Protein AF-A0A6P8DV04-F1 (afdb_monomer_lite)

Secondary structure (DSSP, 8-state):
-THHHHTTHHHHHHGGG-SPPPSSS---HHHHHHHHHHHHHHHHHHHHHHHHHHHHHHHHHHHHHHHHHHHHHHHHHHHHHHHHHHHHHHHHHHHHHHHHHHHHHHHHHHHHHHHHHHHHHHHHHHHHHHHHHHHHHHHHHHHHHHHHHHHHHHHHHHHHHHHHHHHHHHHHHHHHT--------HHHHHHHHHHHHHHHHHHHHHHHHHHHHHHHHHHHHHHHHHHHHHHHTS-HHHHSS-HHHHHHHHHHHHHTT--

Radius of gyration: 69.85 Å; chains: 1; bounding box: 140×46×190 Å

Sequence (259 aa):
MFAKIICRLPLLLQWHHLLPPSPNGSFNPQQRNCRSKMEEYLQYMKTLRCQMNDVEDHAAKISFEEQMLITGIQALEDDLSSVKLEMQKLSDGSEHIAKAKGQTCFQLLEVQRKVSALESDSCMLIQSLELMQQERAGLSAKLLEQSAFYTKVAEELNAKFQDQLEHFHSHRCTIGQRKHSMGQGNEKVKRHKLNLRTAITRFNEIRGLNAQIVAENAEMKEYIMQMKCRASDFKQELREMDIETLEKGPATISSDKVG

Foldseek 3Di:
DVVVVVVCVVVVVVVVVPDDDDPDPDDDPVNVVVVVVVVVVVVVVVVVVVVVVVVVVVVVVVVVVVVVVVVVVVVVVVVVVVVVVVVVVVVVVVVVVVVVVVVVVVVVVVVVVVVVVVVVVVVVVVVVVVVVVVVVVVVVVVVVVVVVVVVVVVVVVVVVVVVVVVVVVVVVVVVVPDPDDDDDPDVVVVVVVVVVVVVVVVVVVVVVVVVVVVVVVVVVVVVVVVVVVVLVVDDPVVNPDDPVNVVVVVVVVVVVPPD

pLDDT: mean 83.28, std 19.58, range [35.25, 98.69]

Structure (mmCIF, N/CA/C/O backbone):
data_AF-A0A6P8DV04-F1
#
_entry.id   AF-A0A6P8DV04-F1
#
loop_
_atom_site.group_PDB
_atom_site.id
_atom_site.type_symbol
_atom_site.label_atom_id
_atom_site.label_alt_id
_atom_site.label_comp_id
_atom_site.label_asym_id
_atom_site.label_entity_id
_atom_site.label_seq_id
_atom_site.pdbx_PDB_ins_code
_atom_site.Cartn_x
_atom_site.Cartn_y
_atom_site.Cartn_z
_atom_site.occupancy
_atom_site.B_iso_or_equiv
_atom_site.auth_seq_id
_atom_site.auth_comp_id
_atom_site.auth_asym_id
_atom_site.auth_atom_id
_atom_site.pdbx_PDB_model_num
ATOM 1 N N . MET A 1 1 ? 39.936 5.359 -69.115 1.00 43.03 1 MET A N 1
ATOM 2 C CA . MET A 1 1 ? 40.518 5.709 -70.438 1.00 43.03 1 MET A CA 1
ATOM 3 C C . MET A 1 1 ? 42.011 5.383 -70.567 1.00 43.03 1 MET A C 1
ATOM 5 O O . MET A 1 1 ? 42.420 5.049 -71.670 1.00 43.03 1 MET A O 1
ATOM 9 N N . PHE A 1 2 ? 42.810 5.390 -69.491 1.00 36.75 2 PHE A N 1
ATOM 10 C CA . PHE A 1 2 ? 44.260 5.116 -69.548 1.00 36.75 2 PHE A CA 1
ATOM 11 C C . PHE A 1 2 ? 44.651 3.657 -69.877 1.00 36.75 2 PHE A C 1
ATOM 13 O O . PHE A 1 2 ? 45.641 3.436 -70.572 1.00 36.75 2 PHE A O 1
ATOM 20 N N . ALA A 1 3 ? 43.828 2.663 -69.517 1.00 42.00 3 ALA A N 1
ATOM 21 C CA . ALA A 1 3 ? 44.106 1.246 -69.799 1.00 42.00 3 ALA A CA 1
ATOM 22 C C . ALA A 1 3 ? 44.192 0.896 -71.305 1.00 42.00 3 ALA A C 1
ATOM 24 O O . ALA A 1 3 ? 44.929 -0.005 -71.696 1.00 42.00 3 ALA A O 1
ATOM 25 N N . LYS A 1 4 ? 43.500 1.636 -72.187 1.00 43.97 4 LYS A N 1
ATOM 26 C CA . LYS A 1 4 ? 43.521 1.372 -73.643 1.00 43.97 4 LYS A CA 1
ATOM 27 C C . LYS A 1 4 ? 44.809 1.833 -74.338 1.00 43.97 4 LYS A C 1
ATOM 29 O O . LYS A 1 4 ? 45.098 1.356 -75.434 1.00 43.97 4 LYS A O 1
ATOM 34 N N . ILE A 1 5 ? 45.577 2.737 -73.726 1.00 51.62 5 ILE A N 1
ATOM 35 C CA . ILE A 1 5 ? 46.824 3.266 -74.302 1.00 51.62 5 ILE A CA 1
ATOM 36 C C . ILE A 1 5 ? 48.007 2.338 -73.973 1.00 51.62 5 ILE A C 1
ATOM 38 O 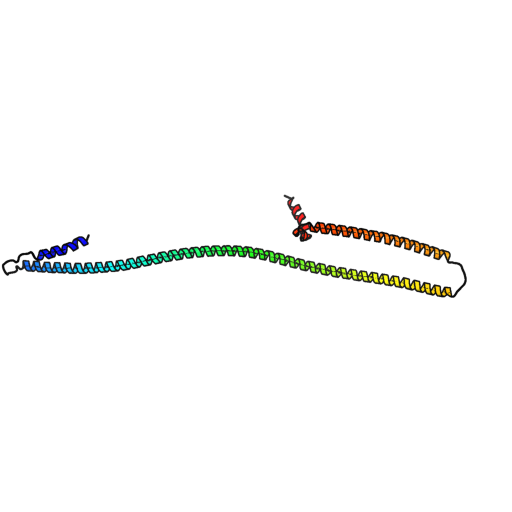O . ILE A 1 5 ? 48.865 2.110 -74.824 1.00 51.62 5 ILE A O 1
ATOM 42 N N . ILE A 1 6 ? 48.007 1.709 -72.792 1.00 53.03 6 ILE A N 1
ATOM 43 C CA . ILE A 1 6 ? 49.095 0.828 -72.332 1.00 53.03 6 ILE A CA 1
ATOM 44 C C . ILE A 1 6 ? 49.143 -0.494 -73.122 1.00 53.03 6 ILE A C 1
ATOM 46 O O . ILE A 1 6 ? 50.229 -0.954 -73.476 1.00 53.03 6 ILE A O 1
ATOM 50 N N . CYS A 1 7 ? 47.997 -1.057 -73.526 1.00 49.41 7 CYS A N 1
ATOM 51 C CA . CYS A 1 7 ? 47.955 -2.286 -74.334 1.00 49.41 7 CYS A CA 1
ATOM 52 C C . CYS A 1 7 ? 48.537 -2.144 -75.758 1.00 49.41 7 CYS A C 1
ATOM 54 O O . CYS A 1 7 ? 48.731 -3.154 -76.430 1.00 49.41 7 CYS A O 1
ATOM 56 N N . ARG A 1 8 ? 48.826 -0.925 -76.245 1.00 45.78 8 ARG A N 1
ATOM 57 C CA . ARG A 1 8 ? 49.391 -0.697 -77.592 1.00 45.78 8 ARG A CA 1
ATOM 58 C C . ARG A 1 8 ? 50.912 -0.510 -77.623 1.00 45.78 8 ARG A C 1
ATOM 60 O O . ARG A 1 8 ? 51.486 -0.511 -78.708 1.00 45.78 8 ARG A O 1
ATOM 67 N N . LEU A 1 9 ? 51.589 -0.405 -76.476 1.00 51.31 9 LEU A N 1
ATOM 68 C CA . LEU A 1 9 ? 53.054 -0.273 -76.432 1.00 51.31 9 LEU A CA 1
ATOM 69 C C . LEU A 1 9 ? 53.843 -1.505 -76.938 1.00 51.31 9 LEU A C 1
ATOM 71 O O . LEU A 1 9 ? 54.880 -1.296 -77.569 1.00 51.31 9 LEU A O 1
ATOM 75 N N . PRO A 1 10 ? 53.401 -2.767 -76.737 1.00 53.31 10 PRO A N 1
ATOM 76 C CA . PRO A 1 10 ? 54.116 -3.935 -77.269 1.00 53.31 10 PRO A CA 1
ATOM 77 C C . PRO A 1 10 ? 54.178 -3.948 -78.802 1.00 53.31 10 PRO A C 1
ATOM 79 O O . PRO A 1 10 ? 55.174 -4.376 -79.379 1.00 53.31 10 PRO A O 1
ATOM 82 N N . LEU A 1 11 ? 53.151 -3.401 -79.462 1.00 52.00 11 LEU A N 1
ATOM 83 C CA . LEU A 1 11 ? 53.098 -3.287 -80.920 1.00 52.00 11 LEU A CA 1
ATOM 84 C C . LEU A 1 11 ? 54.139 -2.295 -81.459 1.00 52.00 11 LEU A C 1
ATOM 86 O O . LEU A 1 11 ? 54.672 -2.517 -82.538 1.00 52.00 11 LEU A O 1
ATOM 90 N N . LEU A 1 12 ? 54.494 -1.247 -80.709 1.00 52.28 12 LEU A N 1
ATOM 91 C CA . LEU A 1 12 ? 55.515 -0.275 -81.127 1.00 52.28 12 LEU A CA 1
ATOM 92 C C . LEU A 1 12 ? 56.952 -0.800 -80.963 1.00 52.28 12 LEU A C 1
ATOM 94 O O . LEU A 1 12 ? 57.821 -0.439 -81.753 1.00 52.28 12 LEU A O 1
ATOM 98 N N . LEU A 1 13 ? 57.209 -1.694 -80.001 1.00 51.94 13 LEU A N 1
ATOM 99 C CA . LEU A 1 13 ? 58.513 -2.362 -79.860 1.00 51.94 13 LEU A CA 1
ATOM 100 C C . LEU A 1 13 ? 58.786 -3.374 -80.986 1.00 51.94 13 LEU A C 1
ATOM 102 O O . LEU A 1 13 ? 59.937 -3.560 -81.373 1.00 51.94 13 LEU A O 1
ATOM 106 N N . GLN A 1 14 ? 57.743 -3.973 -81.565 1.00 49.31 14 GLN A N 1
ATOM 107 C CA . GLN A 1 14 ? 57.876 -4.914 -82.683 1.00 49.31 14 GLN A CA 1
ATOM 108 C C . GLN A 1 14 ? 58.264 -4.224 -84.007 1.00 49.31 14 GLN A C 1
ATOM 110 O O . GLN A 1 14 ? 58.917 -4.831 -84.854 1.00 49.31 14 GLN A O 1
ATOM 115 N N . TRP A 1 15 ? 57.956 -2.930 -84.159 1.00 48.41 15 TRP A N 1
ATOM 116 C CA . TRP A 1 15 ? 58.343 -2.125 -85.327 1.00 48.41 15 TRP A CA 1
ATOM 117 C C . TRP A 1 15 ? 59.845 -1.805 -85.398 1.00 48.41 15 TRP A C 1
ATOM 119 O O . TRP A 1 15 ? 60.356 -1.491 -86.471 1.00 48.41 15 TRP A O 1
ATOM 129 N N . HIS A 1 16 ? 60.583 -1.925 -84.290 1.00 49.09 16 HIS A N 1
ATOM 130 C CA . HIS A 1 16 ? 62.011 -1.596 -84.252 1.00 49.09 16 HIS A CA 1
ATOM 131 C C . HIS A 1 16 ? 62.912 -2.680 -84.883 1.00 49.09 16 HIS A C 1
ATOM 133 O O . HIS A 1 16 ? 64.079 -2.418 -85.172 1.00 49.09 16 HIS A O 1
ATOM 139 N N . HIS A 1 17 ? 62.375 -3.880 -85.137 1.00 49.94 17 HIS A N 1
ATOM 140 C CA . HIS A 1 17 ? 63.090 -4.985 -85.791 1.00 49.94 17 HIS A CA 1
ATOM 141 C C . HIS A 1 17 ? 62.952 -5.011 -87.325 1.00 49.94 17 HIS A C 1
ATOM 143 O O . HIS A 1 17 ? 63.516 -5.897 -87.962 1.00 49.94 17 HIS A O 1
ATOM 149 N N . LEU A 1 18 ? 62.242 -4.048 -87.928 1.00 43.16 18 LEU A N 1
ATOM 150 C CA . LEU A 1 18 ? 61.944 -4.027 -89.369 1.00 43.16 18 LEU A CA 1
ATOM 151 C C . LEU A 1 18 ? 62.588 -2.867 -90.152 1.00 43.16 18 LEU A C 1
ATOM 153 O O . LEU A 1 18 ? 62.271 -2.692 -91.327 1.00 43.16 18 LEU A O 1
ATOM 157 N N . LEU A 1 19 ? 63.513 -2.092 -89.568 1.00 48.31 19 LEU A N 1
ATOM 158 C CA . LEU A 1 19 ? 64.329 -1.168 -90.370 1.00 48.31 19 LEU A CA 1
ATOM 159 C C . LEU A 1 19 ? 65.521 -1.911 -91.008 1.00 48.31 19 LEU A C 1
ATOM 161 O O . LEU A 1 19 ? 66.307 -2.518 -90.276 1.00 48.31 19 LEU A O 1
ATOM 165 N N . PRO A 1 20 ? 65.701 -1.855 -92.342 1.00 42.38 20 PRO A N 1
ATOM 166 C CA . PRO A 1 20 ? 66.798 -2.544 -93.017 1.00 42.38 20 PRO A CA 1
ATOM 167 C C . PRO A 1 20 ? 68.157 -1.905 -92.671 1.00 42.38 20 PRO A C 1
ATOM 169 O O . PRO A 1 20 ? 68.244 -0.677 -92.554 1.00 42.38 20 PRO A O 1
ATOM 172 N N . PRO A 1 21 ? 69.242 -2.692 -92.532 1.00 48.03 21 PRO A N 1
ATOM 173 C CA . PRO A 1 21 ? 70.575 -2.138 -92.343 1.00 48.03 21 PRO A CA 1
ATOM 174 C C . PRO A 1 21 ? 71.063 -1.493 -93.648 1.00 48.03 21 PRO A C 1
ATOM 176 O O . PRO A 1 21 ? 70.943 -2.067 -94.729 1.00 48.03 21 PRO A O 1
ATOM 179 N N . SER A 1 22 ? 71.618 -0.284 -93.546 1.00 45.97 22 SER A N 1
ATOM 180 C CA . SER A 1 22 ? 72.237 0.414 -94.680 1.00 45.97 22 SER A CA 1
ATOM 181 C C . SER A 1 22 ? 73.572 -0.256 -95.067 1.00 45.97 22 SER A C 1
ATOM 183 O O . SER A 1 22 ? 74.324 -0.610 -94.156 1.00 45.97 22 SER A O 1
ATOM 185 N N . PRO A 1 23 ? 73.926 -0.411 -96.363 1.00 50.66 23 PRO A N 1
ATOM 186 C CA . PRO A 1 23 ? 75.042 -1.272 -96.779 1.00 50.66 23 PRO A CA 1
ATOM 187 C C . PRO A 1 23 ? 76.456 -0.690 -96.629 1.00 50.66 23 PRO A C 1
ATOM 189 O O . PRO A 1 23 ? 77.406 -1.371 -96.993 1.00 50.66 23 PRO A O 1
ATOM 192 N N . ASN A 1 24 ? 76.647 0.529 -96.108 1.00 43.41 24 ASN A N 1
ATOM 193 C CA . ASN A 1 24 ? 77.978 1.144 -96.010 1.00 43.41 24 ASN A CA 1
ATOM 194 C C . ASN A 1 24 ? 78.292 1.594 -94.576 1.00 43.41 24 ASN A C 1
ATOM 196 O O . ASN A 1 24 ? 77.595 2.426 -93.996 1.00 43.41 24 ASN A O 1
ATOM 200 N N . GLY A 1 25 ? 79.362 1.028 -94.012 1.00 53.81 25 GLY A N 1
ATOM 201 C CA . GLY A 1 25 ? 79.805 1.143 -92.618 1.00 53.81 25 GLY A CA 1
ATOM 202 C C . GLY A 1 25 ? 80.346 2.507 -92.171 1.00 53.81 25 GLY A C 1
ATOM 203 O O . GLY A 1 25 ? 81.374 2.562 -91.504 1.00 53.81 25 GLY A O 1
ATOM 204 N N . SER A 1 26 ? 79.645 3.606 -92.455 1.00 48.19 26 SER A N 1
ATOM 205 C CA . SER A 1 26 ? 79.835 4.875 -91.745 1.00 48.19 26 SER A CA 1
ATOM 206 C C . SER A 1 26 ? 78.489 5.367 -91.218 1.00 48.19 26 SER A C 1
ATOM 208 O O . SER A 1 26 ? 77.670 5.906 -91.962 1.00 48.19 26 SER A O 1
ATOM 210 N N . PHE A 1 27 ? 78.242 5.168 -89.921 1.00 50.56 27 PHE A N 1
ATOM 211 C CA . PHE A 1 27 ? 77.080 5.747 -89.246 1.00 50.56 27 PHE A CA 1
ATOM 212 C C . PHE A 1 27 ? 77.135 7.273 -89.375 1.00 50.56 27 PHE A C 1
ATOM 214 O O . PHE A 1 27 ? 77.998 7.920 -88.780 1.00 50.56 27 PHE A O 1
ATOM 221 N N . ASN A 1 28 ? 76.201 7.835 -90.141 1.00 54.81 28 ASN A N 1
ATOM 222 C CA . ASN A 1 28 ? 76.002 9.273 -90.259 1.00 54.81 28 ASN A CA 1
ATOM 223 C C . ASN A 1 28 ? 75.745 9.857 -88.843 1.00 54.81 28 ASN A C 1
ATOM 225 O O . ASN A 1 28 ? 74.913 9.296 -88.117 1.00 54.81 28 ASN A O 1
ATOM 229 N N . PRO A 1 29 ? 76.424 10.941 -88.410 1.00 60.69 29 PRO A N 1
ATOM 230 C CA . PRO A 1 29 ? 76.237 11.570 -87.093 1.00 60.69 29 PRO A CA 1
ATOM 231 C C . PRO A 1 29 ? 74.769 11.810 -86.707 1.00 60.69 29 PRO A C 1
ATOM 233 O O . PRO A 1 29 ? 74.397 11.695 -85.538 1.00 60.69 29 PRO A O 1
ATOM 236 N N . GLN A 1 30 ? 73.911 12.057 -87.698 1.00 58.72 30 GLN A N 1
ATOM 237 C CA . GLN A 1 30 ? 72.471 12.235 -87.516 1.00 58.72 30 GLN A CA 1
ATOM 238 C C . GLN A 1 30 ? 71.755 10.956 -87.049 1.00 58.72 30 GLN A C 1
ATOM 240 O O . GLN A 1 30 ? 70.893 11.022 -86.177 1.00 58.72 30 GLN A O 1
ATOM 245 N N . GLN A 1 31 ? 72.149 9.777 -87.545 1.00 61.50 31 GLN A N 1
ATOM 246 C CA . GLN A 1 31 ? 71.553 8.495 -87.144 1.00 61.50 31 GLN A CA 1
ATOM 247 C C 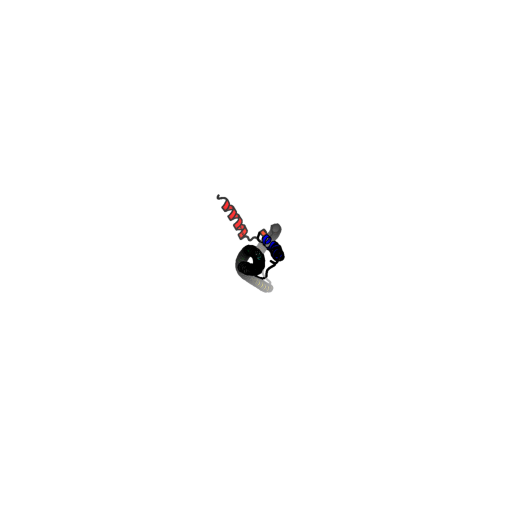. GLN A 1 31 ? 71.948 8.079 -85.720 1.00 61.50 31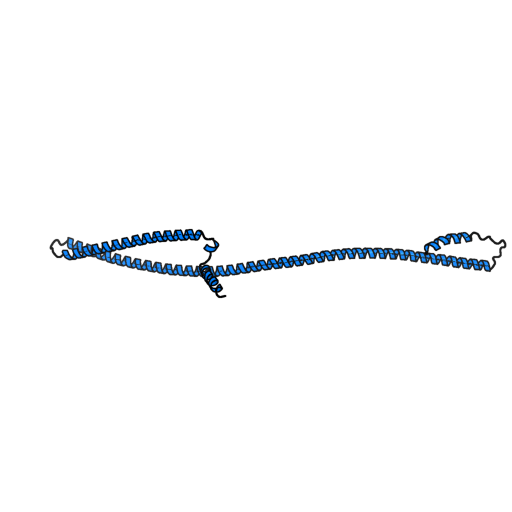 GLN A C 1
ATOM 249 O O . GLN A 1 31 ? 71.115 7.543 -84.991 1.00 61.50 31 GLN A O 1
ATOM 254 N N . ARG A 1 32 ? 73.187 8.359 -85.284 1.00 66.75 32 ARG A N 1
ATOM 255 C CA . ARG A 1 32 ? 73.599 8.127 -83.883 1.00 66.75 32 ARG A CA 1
ATOM 256 C C . ARG A 1 32 ? 72.842 9.034 -82.911 1.00 66.75 32 ARG A C 1
ATOM 258 O O . ARG A 1 32 ? 72.414 8.568 -81.861 1.00 66.75 32 ARG A O 1
ATOM 265 N N . ASN A 1 33 ? 72.627 10.295 -83.286 1.00 74.19 33 ASN A N 1
ATOM 266 C CA . ASN A 1 33 ? 71.857 11.255 -82.493 1.00 74.19 33 ASN A CA 1
ATOM 267 C C . ASN A 1 33 ? 70.383 10.821 -82.349 1.00 74.19 33 ASN A C 1
ATOM 269 O O . ASN A 1 33 ? 69.854 10.791 -81.240 1.00 74.19 33 ASN A O 1
ATOM 273 N N . CYS A 1 34 ? 69.743 10.385 -83.440 1.00 75.44 34 CYS A N 1
ATOM 274 C CA . CYS A 1 34 ? 68.381 9.840 -83.396 1.00 75.44 34 CYS A CA 1
ATOM 275 C C . CYS A 1 34 ? 68.266 8.594 -82.505 1.00 75.44 34 CYS A C 1
ATOM 277 O O . CYS A 1 34 ? 67.296 8.470 -81.760 1.00 75.44 34 CYS A O 1
ATOM 279 N N . ARG A 1 35 ? 69.258 7.695 -82.539 1.00 77.56 35 ARG A N 1
ATOM 280 C CA . ARG A 1 35 ? 69.288 6.503 -81.680 1.00 77.56 35 ARG A CA 1
ATOM 281 C C . ARG A 1 35 ? 69.444 6.853 -80.194 1.00 77.56 35 ARG A C 1
ATOM 283 O O . ARG A 1 35 ? 68.691 6.326 -79.387 1.00 77.56 35 ARG A O 1
ATOM 290 N N . SER A 1 36 ? 70.344 7.779 -79.850 1.00 83.88 36 SER A N 1
ATOM 291 C CA . SER A 1 36 ? 70.532 8.258 -78.467 1.00 83.88 36 SER A CA 1
ATOM 292 C C . SER A 1 36 ? 69.255 8.888 -77.903 1.00 83.88 36 SER A C 1
ATOM 294 O O . SER A 1 36 ? 68.810 8.532 -76.817 1.00 83.88 36 SER A O 1
ATOM 296 N N . LYS A 1 37 ? 68.599 9.760 -78.680 1.00 85.06 37 LYS A N 1
ATOM 297 C CA . LYS A 1 37 ? 67.317 10.377 -78.295 1.00 85.06 37 LYS A CA 1
ATOM 298 C C . LYS A 1 37 ? 66.202 9.349 -78.098 1.00 85.06 37 LYS A C 1
ATOM 300 O O . LYS A 1 37 ? 65.359 9.513 -77.220 1.00 85.06 37 LYS A O 1
ATOM 305 N N . MET A 1 38 ? 66.191 8.290 -78.907 1.00 89.81 38 MET A N 1
ATOM 306 C CA . MET A 1 38 ? 65.233 7.193 -78.766 1.00 89.81 38 MET A CA 1
ATOM 307 C C . MET A 1 38 ? 65.500 6.357 -77.505 1.00 89.81 38 MET A C 1
ATOM 309 O O . MET A 1 38 ? 64.557 5.961 -76.824 1.00 89.81 38 MET A O 1
ATOM 313 N N . GLU A 1 39 ? 66.767 6.114 -77.163 1.00 89.31 39 GLU A N 1
ATOM 314 C CA . GLU A 1 39 ? 67.159 5.414 -75.933 1.00 89.31 39 GLU A CA 1
ATOM 315 C C . GLU A 1 39 ? 66.804 6.230 -74.675 1.00 89.31 39 GLU A C 1
ATOM 317 O O . GLU A 1 39 ? 66.240 5.672 -73.733 1.00 89.31 39 GLU A O 1
ATOM 322 N N . GLU A 1 40 ? 67.013 7.550 -74.686 1.00 91.69 40 GLU A N 1
ATOM 323 C CA . GLU A 1 40 ? 66.581 8.463 -73.614 1.00 91.69 40 GLU A CA 1
ATOM 324 C C . GLU A 1 40 ? 65.055 8.486 -73.448 1.00 91.69 40 GLU A C 1
ATOM 326 O O . GLU A 1 40 ? 64.547 8.359 -72.331 1.00 91.69 40 GLU A O 1
ATOM 331 N N . TYR A 1 41 ? 64.308 8.577 -74.552 1.00 92.12 41 TYR A N 1
ATOM 332 C CA . TYR A 1 41 ? 62.846 8.505 -74.527 1.00 92.12 41 TYR A CA 1
ATOM 333 C C . TYR A 1 41 ? 62.349 7.161 -73.978 1.00 92.12 41 TYR A C 1
ATOM 335 O O . TYR A 1 41 ? 61.442 7.117 -73.146 1.00 92.12 41 TYR A O 1
ATOM 343 N N . LEU A 1 42 ? 62.956 6.049 -74.401 1.00 93.69 42 LEU A N 1
ATOM 344 C CA . LEU A 1 42 ? 62.605 4.724 -73.898 1.00 93.69 42 LEU A CA 1
ATOM 345 C C . LEU A 1 42 ? 62.900 4.598 -72.399 1.00 93.69 42 LEU A C 1
ATOM 347 O O . LEU A 1 42 ? 62.098 4.013 -71.669 1.00 93.69 42 LEU A O 1
ATOM 351 N N . GLN A 1 43 ? 64.024 5.146 -71.934 1.00 94.25 43 GLN A N 1
ATOM 352 C CA . GLN A 1 43 ? 64.363 5.165 -70.516 1.00 94.25 43 GLN A CA 1
ATOM 353 C C . GLN A 1 43 ? 63.360 6.005 -69.717 1.00 94.25 43 GLN A C 1
ATOM 355 O O . GLN A 1 43 ? 62.875 5.541 -68.687 1.00 94.25 43 GLN A O 1
ATOM 360 N N . TYR A 1 44 ? 62.965 7.176 -70.226 1.00 95.19 44 TYR A N 1
ATOM 361 C CA . TYR A 1 44 ? 61.904 7.993 -69.636 1.00 95.19 44 TYR A CA 1
ATOM 362 C C . TYR A 1 44 ? 60.580 7.223 -69.528 1.00 95.19 44 TYR A C 1
ATOM 364 O O . TYR A 1 44 ? 59.971 7.180 -68.460 1.00 95.19 44 TYR A O 1
ATOM 372 N N . MET A 1 45 ? 60.165 6.535 -70.597 1.00 96.12 45 MET A N 1
ATOM 373 C CA . MET A 1 45 ? 58.935 5.735 -70.601 1.00 96.12 45 MET A CA 1
ATOM 374 C C . MET A 1 45 ? 58.981 4.559 -69.616 1.00 96.12 45 MET A C 1
ATOM 376 O O . MET A 1 45 ? 57.955 4.216 -69.027 1.00 96.12 45 MET A O 1
ATOM 380 N N . LYS A 1 46 ? 60.149 3.932 -69.420 1.00 95.19 46 LYS A N 1
ATOM 381 C CA . 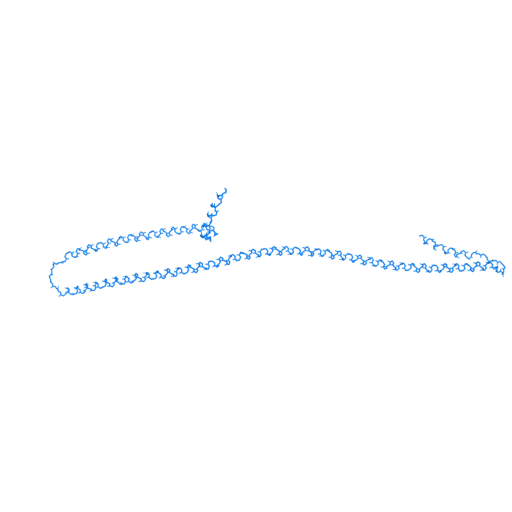LYS A 1 46 ? 60.335 2.892 -68.395 1.00 95.19 46 LYS A CA 1
ATOM 382 C C . LYS A 1 46 ? 60.194 3.473 -66.990 1.00 95.19 46 LYS A C 1
ATOM 384 O O . LYS A 1 46 ? 59.444 2.914 -66.197 1.00 95.19 46 LYS A O 1
ATOM 389 N N . THR A 1 47 ? 60.852 4.599 -66.710 1.00 96.69 47 THR A N 1
ATOM 390 C CA . THR A 1 47 ? 60.754 5.287 -65.414 1.00 96.69 47 THR A CA 1
ATOM 391 C C . THR A 1 47 ? 59.317 5.692 -65.105 1.00 96.69 47 THR A C 1
ATOM 393 O O . THR A 1 47 ? 58.828 5.399 -64.019 1.00 96.69 47 THR A O 1
ATOM 396 N N . LEU A 1 48 ? 58.615 6.294 -66.071 1.00 96.38 48 LEU A N 1
ATOM 397 C CA . LEU A 1 48 ? 57.217 6.686 -65.902 1.00 96.38 48 LEU A CA 1
ATOM 398 C C . LEU A 1 48 ? 56.323 5.475 -65.607 1.00 96.38 48 LEU A C 1
ATOM 400 O O . LEU A 1 48 ? 55.455 5.557 -64.747 1.00 96.38 48 LEU A O 1
ATOM 404 N N . ARG A 1 49 ? 56.552 4.332 -66.269 1.00 95.62 49 ARG A N 1
ATOM 405 C CA . ARG A 1 49 ? 55.820 3.091 -65.977 1.00 95.62 49 ARG A CA 1
ATOM 406 C C . ARG A 1 49 ? 56.072 2.597 -64.552 1.00 95.62 49 ARG A C 1
ATOM 408 O O . ARG A 1 49 ? 55.110 2.234 -63.890 1.00 95.62 49 ARG A O 1
ATOM 415 N N . CYS A 1 50 ? 57.325 2.581 -64.091 1.00 96.50 50 CYS A N 1
ATOM 416 C CA . CYS A 1 50 ? 57.632 2.194 -62.711 1.00 96.50 50 CYS A CA 1
ATOM 417 C C . CYS A 1 50 ? 56.906 3.107 -61.714 1.00 96.50 50 CYS A C 1
ATOM 419 O O . CYS A 1 50 ? 56.202 2.609 -60.849 1.00 96.50 50 CYS A O 1
ATOM 421 N N . GLN A 1 51 ? 56.975 4.428 -61.912 1.00 96.12 51 GLN A N 1
ATOM 422 C CA . GLN A 1 51 ? 56.278 5.396 -61.058 1.00 96.12 51 GLN A CA 1
ATOM 423 C C . GLN A 1 51 ? 54.756 5.217 -61.078 1.00 96.12 51 GLN A C 1
ATOM 425 O O . GLN A 1 51 ? 54.109 5.331 -60.044 1.00 96.12 51 GLN A O 1
ATOM 430 N N . MET A 1 52 ? 54.169 4.936 -62.245 1.00 97.69 52 MET A N 1
ATOM 431 C CA . MET A 1 52 ? 52.737 4.652 -62.348 1.00 97.69 52 MET A CA 1
ATOM 432 C C . MET A 1 52 ? 52.346 3.392 -61.573 1.00 97.69 52 MET A C 1
ATOM 434 O O . MET A 1 52 ? 51.322 3.413 -60.900 1.00 97.69 52 MET A O 1
ATOM 438 N N . ASN A 1 53 ? 53.158 2.333 -61.639 1.00 96.50 53 ASN A N 1
ATOM 439 C CA . ASN A 1 53 ? 52.915 1.109 -60.879 1.00 96.50 53 ASN A CA 1
ATOM 440 C C . ASN A 1 53 ? 53.028 1.358 -59.366 1.00 96.50 53 ASN A C 1
ATOM 442 O O . ASN A 1 53 ? 52.150 0.934 -58.627 1.00 96.50 53 ASN A O 1
ATOM 446 N N . ASP A 1 54 ? 54.043 2.105 -58.913 1.00 96.69 54 ASP A N 1
ATOM 447 C CA . ASP A 1 54 ? 54.198 2.451 -57.491 1.00 96.69 54 ASP A CA 1
ATOM 448 C C . ASP A 1 54 ? 52.976 3.231 -56.964 1.00 96.69 54 ASP A C 1
ATOM 450 O O . ASP A 1 54 ? 52.515 3.014 -55.842 1.00 96.69 54 ASP A O 1
ATOM 454 N N . VAL A 1 55 ? 52.417 4.131 -57.785 1.00 96.94 55 VAL A N 1
ATOM 455 C CA . VAL A 1 55 ? 51.184 4.869 -57.464 1.00 96.94 55 VAL A CA 1
ATOM 456 C C . VAL A 1 55 ? 49.961 3.948 -57.443 1.00 96.94 55 VAL A C 1
ATOM 458 O O . VAL A 1 55 ? 49.106 4.112 -56.576 1.00 96.94 55 VAL A O 1
ATOM 461 N N . GLU A 1 56 ? 49.862 2.990 -58.366 1.00 95.88 56 GLU A N 1
ATOM 462 C CA . GLU A 1 56 ? 48.767 2.012 -58.408 1.00 95.88 56 GLU A CA 1
ATOM 463 C C . GLU A 1 56 ? 48.780 1.098 -57.173 1.00 95.88 56 GLU A C 1
ATOM 465 O O . GLU A 1 56 ? 47.750 0.955 -56.512 1.00 95.88 56 GLU A O 1
ATOM 470 N N . ASP A 1 57 ? 49.949 0.576 -56.793 1.00 96.56 57 ASP A N 1
ATOM 471 C CA . ASP A 1 57 ? 50.128 -0.235 -55.584 1.00 96.56 57 ASP A CA 1
ATOM 472 C C . ASP A 1 57 ? 49.795 0.568 -54.317 1.00 96.56 57 ASP A C 1
ATOM 474 O O . ASP A 1 57 ? 49.114 0.078 -53.408 1.00 96.56 57 ASP A O 1
ATOM 478 N N . HIS A 1 58 ? 50.224 1.834 -54.259 1.00 96.88 58 HIS A N 1
ATOM 479 C CA . HIS A 1 58 ? 49.890 2.715 -53.144 1.00 96.88 58 HIS A CA 1
ATOM 480 C C . HIS A 1 58 ? 48.384 3.003 -53.063 1.00 96.88 58 HIS A C 1
ATOM 482 O O . HIS A 1 58 ? 47.811 2.947 -51.974 1.00 96.88 58 HIS A O 1
ATOM 488 N N . ALA A 1 59 ? 47.724 3.248 -54.199 1.00 97.31 59 ALA A N 1
ATOM 489 C CA . ALA A 1 59 ? 46.280 3.456 -54.259 1.00 97.31 59 ALA A CA 1
ATOM 490 C C . ALA A 1 59 ? 45.498 2.201 -53.838 1.00 97.31 59 ALA A C 1
ATOM 492 O O . ALA A 1 59 ? 44.517 2.313 -53.104 1.00 97.31 59 ALA A O 1
ATOM 493 N N . ALA A 1 60 ? 45.950 1.007 -54.239 1.00 96.69 60 ALA A N 1
ATOM 494 C CA . ALA A 1 60 ? 45.350 -0.257 -53.815 1.00 96.69 60 ALA A CA 1
ATOM 495 C C . ALA A 1 60 ? 45.467 -0.461 -52.296 1.00 96.69 60 ALA A C 1
ATOM 497 O O . ALA A 1 60 ? 44.493 -0.849 -51.647 1.00 96.69 60 ALA A O 1
ATOM 498 N N . LYS A 1 61 ? 46.631 -0.142 -51.713 1.00 98.12 61 LYS A N 1
ATOM 499 C CA . LYS A 1 61 ? 46.839 -0.192 -50.261 1.00 98.12 61 LYS A CA 1
ATOM 500 C C . LYS A 1 61 ? 45.912 0.775 -49.517 1.00 98.12 61 LYS A C 1
ATOM 502 O O . LYS A 1 61 ? 45.245 0.352 -48.577 1.00 98.12 61 LYS A O 1
ATOM 507 N N . ILE A 1 62 ? 45.840 2.035 -49.954 1.00 97.19 62 ILE A N 1
ATOM 508 C CA . ILE A 1 62 ? 44.947 3.039 -49.351 1.00 97.19 62 ILE A CA 1
ATOM 509 C C . ILE A 1 62 ? 43.490 2.581 -49.442 1.00 97.19 62 ILE A C 1
ATOM 511 O O . ILE A 1 62 ? 42.776 2.628 -48.448 1.00 97.19 62 ILE A O 1
ATOM 515 N N . SER A 1 63 ? 43.055 2.080 -50.601 1.00 98.12 63 SER A N 1
ATOM 516 C CA . SER A 1 63 ? 41.678 1.615 -50.790 1.00 98.12 63 SER A CA 1
ATOM 517 C C . SER A 1 63 ? 41.319 0.456 -49.854 1.00 98.12 63 SER A C 1
ATOM 519 O O . SER A 1 63 ? 40.210 0.417 -49.321 1.00 98.12 63 SER A O 1
ATOM 521 N N . PHE A 1 64 ? 42.253 -0.468 -49.610 1.00 98.12 64 PHE A N 1
ATOM 522 C CA . PHE A 1 64 ? 42.056 -1.540 -48.637 1.00 98.12 64 PHE A CA 1
ATOM 523 C C . PHE A 1 64 ? 41.938 -1.002 -47.201 1.00 98.12 64 PHE A C 1
ATOM 525 O O . PHE A 1 64 ? 41.037 -1.410 -46.466 1.00 98.12 64 PHE A O 1
ATOM 532 N N . GLU A 1 65 ? 42.814 -0.073 -46.806 1.00 98.12 65 GLU A N 1
ATOM 533 C CA . GLU A 1 65 ? 42.777 0.570 -45.485 1.00 98.12 65 GLU A CA 1
ATOM 534 C C . GLU A 1 65 ? 41.479 1.375 -45.276 1.00 98.12 65 GLU A C 1
ATOM 536 O O . GLU A 1 65 ? 40.853 1.260 -44.223 1.00 98.12 65 GLU A O 1
ATOM 541 N N . GLU A 1 66 ? 41.009 2.115 -46.284 1.00 97.62 66 GLU A N 1
ATOM 542 C CA . GLU A 1 66 ? 39.720 2.817 -46.244 1.00 97.62 66 GLU A CA 1
ATOM 543 C C . GLU A 1 66 ? 38.546 1.850 -46.088 1.00 97.62 66 GLU A C 1
ATOM 545 O O . GLU A 1 66 ? 37.685 2.065 -45.236 1.00 97.62 66 GLU A O 1
ATOM 550 N N . GLN A 1 67 ? 38.513 0.758 -46.856 1.00 98.31 67 GLN A N 1
ATOM 551 C CA . GLN A 1 67 ? 37.422 -0.214 -46.770 1.00 98.31 67 GLN A CA 1
ATOM 552 C C . GLN A 1 67 ? 37.372 -0.899 -45.395 1.00 98.31 67 GLN A C 1
ATOM 554 O O . GLN A 1 67 ? 36.288 -1.139 -44.850 1.00 98.31 67 GLN A O 1
ATOM 559 N N . MET A 1 68 ? 38.541 -1.181 -44.816 1.00 98.06 68 MET A N 1
ATOM 560 C CA . MET A 1 68 ? 38.679 -1.661 -43.441 1.00 98.06 68 MET A CA 1
ATOM 561 C C . MET A 1 68 ? 38.101 -0.659 -42.433 1.00 98.06 68 MET A C 1
ATOM 563 O O . MET A 1 68 ? 37.319 -1.050 -41.565 1.00 98.06 68 MET A O 1
ATOM 567 N N . LEU A 1 69 ? 38.438 0.629 -42.562 1.00 98.38 69 LEU A N 1
ATOM 568 C CA . LEU A 1 69 ? 37.919 1.685 -41.688 1.00 98.38 69 LEU A CA 1
ATOM 569 C C . LEU A 1 69 ? 36.403 1.862 -41.831 1.00 98.38 69 LEU A C 1
ATOM 571 O O . LEU A 1 69 ? 35.715 1.947 -40.818 1.00 98.38 69 LEU A O 1
ATOM 575 N N . ILE A 1 70 ? 35.872 1.859 -43.057 1.00 98.44 70 ILE A N 1
ATOM 576 C CA . ILE A 1 70 ? 34.427 1.959 -43.325 1.00 98.44 70 ILE A CA 1
ATOM 577 C C . ILE A 1 70 ? 33.675 0.819 -42.637 1.00 98.44 70 ILE A C 1
ATOM 579 O O . ILE A 1 70 ? 32.689 1.061 -41.945 1.00 98.44 70 ILE A O 1
ATOM 583 N N . THR A 1 71 ? 34.170 -0.411 -42.776 1.00 98.50 71 THR A N 1
ATOM 584 C CA . THR A 1 71 ? 33.555 -1.587 -42.142 1.00 98.50 71 THR A CA 1
ATOM 585 C C . THR A 1 71 ? 33.594 -1.473 -40.614 1.00 98.50 71 THR A C 1
ATOM 587 O O . THR A 1 71 ? 32.617 -1.793 -39.941 1.00 98.50 71 THR A O 1
ATOM 590 N N . GLY A 1 72 ? 34.705 -0.975 -40.059 1.00 98.62 72 GLY A N 1
ATOM 591 C CA . GLY A 1 72 ? 34.831 -0.726 -38.622 1.00 98.62 72 GLY A CA 1
ATOM 592 C C . GLY A 1 72 ? 33.861 0.341 -38.109 1.00 98.62 72 GLY A C 1
ATOM 593 O O . GLY A 1 72 ? 33.259 0.158 -37.055 1.00 98.62 72 GLY A O 1
ATOM 594 N N . ILE A 1 73 ? 33.669 1.429 -38.861 1.00 98.44 73 ILE A N 1
ATOM 595 C CA . ILE A 1 73 ? 32.705 2.486 -38.524 1.00 98.44 73 ILE A CA 1
ATOM 596 C C . ILE A 1 73 ? 31.281 1.928 -38.526 1.00 98.44 73 ILE A C 1
ATOM 598 O O . ILE A 1 73 ? 30.566 2.129 -37.551 1.00 98.44 73 ILE A O 1
ATOM 602 N N . GLN A 1 74 ? 30.899 1.174 -39.557 1.00 98.56 74 GLN A N 1
ATOM 603 C CA . GLN A 1 74 ? 29.561 0.579 -39.658 1.00 98.56 74 GLN A CA 1
ATOM 604 C C . GLN A 1 74 ? 29.250 -0.350 -38.478 1.00 98.56 74 GLN A C 1
ATOM 606 O O . GLN A 1 74 ? 28.181 -0.253 -37.883 1.00 98.56 74 GLN A O 1
ATOM 611 N N . ALA A 1 75 ? 30.206 -1.194 -38.076 1.00 98.50 75 ALA A N 1
ATOM 612 C CA . ALA A 1 75 ? 30.034 -2.055 -36.907 1.00 98.50 75 ALA A CA 1
ATOM 613 C C . ALA A 1 75 ? 29.802 -1.245 -35.615 1.00 98.50 75 ALA A C 1
ATOM 615 O O . ALA A 1 75 ? 28.924 -1.576 -34.821 1.00 98.50 75 ALA A O 1
ATOM 616 N N . LEU A 1 76 ? 30.547 -0.150 -35.421 1.00 98.50 76 LEU A N 1
ATOM 617 C CA . LEU A 1 76 ? 30.359 0.734 -34.266 1.00 98.50 76 LEU A CA 1
ATOM 618 C C . LEU A 1 76 ? 29.025 1.496 -34.313 1.00 98.50 76 LEU A C 1
ATOM 620 O O . LEU A 1 76 ? 28.431 1.750 -33.265 1.00 98.50 76 LEU A O 1
ATOM 624 N N . GLU A 1 77 ? 28.546 1.872 -35.500 1.00 98.62 77 GLU A N 1
ATOM 625 C CA . GLU A 1 77 ? 27.238 2.512 -35.689 1.00 98.62 77 GLU A CA 1
ATOM 626 C C . GLU A 1 77 ? 26.082 1.570 -35.315 1.00 98.62 77 GLU A C 1
ATOM 628 O O . GLU A 1 77 ? 25.128 1.992 -34.645 1.00 98.62 77 GLU A O 1
ATOM 633 N N . ASP A 1 78 ? 26.188 0.294 -35.688 1.00 98.50 78 ASP A N 1
ATOM 634 C CA . ASP A 1 78 ? 25.225 -0.748 -35.325 1.00 98.50 78 ASP A CA 1
ATOM 635 C C . ASP A 1 78 ? 25.211 -0.989 -33.806 1.00 98.50 78 ASP A C 1
ATOM 637 O O . ASP A 1 78 ? 24.146 -0.973 -33.175 1.00 98.50 78 ASP A O 1
ATOM 641 N N . ASP A 1 79 ? 26.390 -1.123 -33.192 1.00 98.56 79 ASP A N 1
ATOM 642 C CA . ASP A 1 79 ? 26.530 -1.291 -31.742 1.00 98.56 79 ASP A CA 1
ATOM 643 C C . ASP A 1 79 ? 25.959 -0.090 -30.973 1.00 98.56 79 ASP A C 1
ATOM 645 O O . ASP A 1 79 ? 25.220 -0.259 -29.998 1.00 98.56 79 ASP A O 1
ATOM 649 N N . LEU A 1 80 ? 26.233 1.138 -31.427 1.00 98.56 80 LEU A N 1
ATOM 650 C CA . LEU A 1 80 ? 25.695 2.358 -30.818 1.00 98.56 80 LEU A CA 1
ATOM 651 C C . LEU A 1 80 ? 24.166 2.389 -30.907 1.00 98.56 80 LEU A C 1
ATOM 653 O O . LEU A 1 80 ? 23.492 2.745 -29.936 1.00 98.56 80 LEU A O 1
ATOM 657 N N . SER A 1 81 ? 23.609 1.981 -32.047 1.00 98.38 81 SER A N 1
ATOM 658 C CA . SER A 1 81 ? 22.162 1.883 -32.245 1.00 98.38 81 SER A CA 1
ATOM 659 C C . SER A 1 81 ? 21.527 0.856 -31.299 1.00 98.38 81 SER A C 1
ATOM 661 O O . SER A 1 81 ? 20.486 1.138 -30.700 1.00 98.38 81 SER A O 1
ATOM 663 N N . SER A 1 82 ? 22.181 -0.290 -31.088 1.00 98.56 82 SER A N 1
ATOM 664 C CA . SER A 1 82 ? 21.767 -1.316 -30.121 1.00 98.56 82 SER A CA 1
ATOM 665 C C . SER A 1 82 ? 21.794 -0.798 -28.676 1.00 98.56 82 SER A C 1
ATOM 667 O O . SER A 1 82 ? 20.792 -0.878 -27.960 1.00 98.56 82 SER A O 1
ATOM 669 N N . VAL A 1 83 ? 22.898 -0.164 -28.262 1.00 98.62 83 VAL A N 1
ATOM 670 C CA . VAL A 1 83 ? 23.032 0.446 -26.927 1.00 98.62 83 VAL A CA 1
ATOM 671 C C . VAL A 1 83 ? 21.959 1.508 -26.697 1.00 98.62 83 VAL A C 1
ATOM 673 O O . VAL A 1 83 ? 21.380 1.580 -25.612 1.00 98.62 83 VAL A O 1
ATOM 676 N N . LYS A 1 84 ? 21.644 2.314 -27.714 1.00 98.62 84 LYS A N 1
ATOM 677 C CA . LYS A 1 84 ? 20.593 3.333 -27.635 1.00 98.62 84 LYS A CA 1
ATOM 678 C C . LYS A 1 84 ? 19.210 2.720 -27.390 1.00 98.62 84 LYS A C 1
ATOM 680 O O . LYS A 1 84 ? 18.456 3.260 -26.579 1.00 98.62 84 LYS A O 1
ATOM 685 N N . LEU A 1 85 ? 18.884 1.609 -28.053 1.00 98.31 85 LEU A N 1
ATOM 686 C CA . LEU A 1 85 ? 17.618 0.896 -27.854 1.00 98.31 85 LEU A CA 1
ATOM 687 C C . LEU A 1 85 ? 17.514 0.299 -26.445 1.00 98.31 85 LEU A C 1
ATOM 689 O O . LEU A 1 85 ? 16.494 0.477 -25.777 1.00 98.31 85 LEU A O 1
ATOM 693 N N . GLU A 1 86 ? 18.569 -0.355 -25.956 1.00 98.50 86 GLU A N 1
ATOM 694 C CA . GLU A 1 86 ? 18.577 -0.892 -24.590 1.00 98.50 86 GLU A CA 1
ATOM 695 C C . GLU A 1 86 ? 18.520 0.227 -23.538 1.00 98.50 86 GLU A C 1
ATOM 697 O O . GLU A 1 86 ? 17.791 0.111 -22.553 1.00 98.50 86 GLU A O 1
ATOM 702 N N . MET A 1 87 ? 19.194 1.358 -23.767 1.00 98.06 87 MET A N 1
ATOM 703 C CA . MET A 1 87 ? 19.100 2.530 -22.891 1.00 98.06 87 MET A CA 1
ATOM 704 C C . MET A 1 87 ? 17.669 3.081 -22.827 1.00 98.06 87 MET A C 1
ATOM 706 O O . MET A 1 87 ? 17.189 3.412 -21.742 1.00 98.06 87 MET A O 1
ATOM 710 N N . GLN A 1 88 ? 16.968 3.144 -23.963 1.00 98.25 88 GLN A N 1
ATOM 711 C CA . GLN A 1 88 ? 15.568 3.565 -24.006 1.00 98.25 88 GLN A CA 1
ATOM 712 C C . GLN A 1 88 ? 14.672 2.606 -23.211 1.00 98.25 88 GLN A C 1
ATOM 714 O O . GLN A 1 88 ? 13.922 3.036 -22.340 1.00 98.25 88 GLN A O 1
ATOM 719 N N . LYS A 1 89 ? 14.819 1.297 -23.426 1.00 98.38 89 LYS A N 1
ATOM 720 C CA . LYS A 1 89 ? 14.065 0.269 -22.698 1.00 98.38 89 LYS A CA 1
ATOM 721 C C . LYS A 1 89 ? 14.306 0.311 -21.187 1.00 98.38 89 LYS A C 1
ATOM 723 O O . LYS A 1 89 ? 13.371 0.131 -20.408 1.00 98.38 89 LYS A O 1
ATOM 728 N N . LEU A 1 90 ? 15.546 0.552 -20.757 1.00 98.06 90 LEU A N 1
ATOM 729 C CA . LEU A 1 90 ? 15.877 0.721 -19.340 1.00 98.06 90 LEU A CA 1
ATOM 730 C C . LEU A 1 90 ? 15.247 1.989 -18.756 1.00 98.06 90 LEU A C 1
ATOM 732 O O . LEU A 1 90 ? 14.745 1.952 -17.632 1.00 98.06 90 LEU A O 1
ATOM 736 N N . SER A 1 91 ? 15.240 3.087 -19.515 1.00 97.94 91 SER A N 1
ATOM 737 C CA . SER A 1 91 ? 14.572 4.332 -19.124 1.00 97.94 91 SER A CA 1
ATOM 738 C C . SER A 1 91 ? 13.071 4.114 -18.909 1.00 97.94 91 SER A C 1
ATOM 740 O O . SER A 1 91 ? 12.552 4.431 -17.837 1.00 97.94 91 SER A O 1
ATOM 742 N N . ASP A 1 92 ? 12.395 3.490 -19.876 1.00 97.81 92 ASP A N 1
ATOM 743 C CA . ASP A 1 92 ? 10.962 3.179 -19.800 1.00 97.81 92 ASP A CA 1
ATOM 744 C C . ASP A 1 92 ? 10.656 2.233 -18.621 1.00 97.81 92 ASP A C 1
ATOM 746 O O . ASP A 1 92 ? 9.694 2.421 -17.868 1.00 97.81 92 ASP A O 1
ATOM 750 N N . GLY A 1 93 ? 11.517 1.233 -18.398 1.00 98.44 93 GLY A N 1
ATOM 751 C CA . GLY A 1 93 ? 11.428 0.332 -17.249 1.00 98.44 93 GLY A CA 1
ATOM 752 C C . GLY A 1 93 ? 11.572 1.059 -15.907 1.00 98.44 93 GLY A C 1
ATOM 753 O O . GLY A 1 93 ? 10.812 0.792 -14.973 1.00 98.44 93 GLY A O 1
ATOM 754 N N . SER A 1 94 ? 12.503 2.011 -15.809 1.00 97.62 94 SER A N 1
ATOM 755 C CA . SER A 1 94 ? 12.695 2.849 -14.620 1.00 97.62 94 SER A CA 1
ATOM 756 C C . SER A 1 94 ? 11.463 3.709 -14.324 1.00 97.62 94 SER A C 1
ATOM 758 O O . SER A 1 94 ? 11.047 3.807 -13.167 1.00 97.62 94 SER A O 1
ATOM 760 N N . GLU A 1 95 ? 10.838 4.295 -15.349 1.00 98.00 95 GLU A N 1
ATOM 761 C CA . GLU A 1 95 ? 9.600 5.067 -15.194 1.00 98.00 95 GLU A CA 1
ATOM 762 C C . GLU A 1 95 ? 8.444 4.190 -14.689 1.00 98.00 95 GLU A C 1
ATOM 764 O O . GLU A 1 95 ? 7.752 4.553 -13.730 1.00 98.00 95 GLU A O 1
ATOM 769 N N . HIS A 1 96 ? 8.272 2.994 -15.261 1.00 98.19 96 HIS A N 1
ATOM 770 C CA . HIS A 1 96 ? 7.269 2.038 -14.794 1.00 98.19 96 HIS A CA 1
ATOM 771 C C . HIS A 1 96 ? 7.488 1.653 -13.321 1.00 98.19 96 HIS A C 1
ATOM 773 O O . HIS A 1 96 ? 6.543 1.656 -12.526 1.00 98.19 96 HIS A O 1
ATOM 779 N N . ILE A 1 97 ? 8.734 1.361 -12.930 1.00 98.12 97 ILE A N 1
ATOM 780 C CA . ILE A 1 97 ? 9.090 1.055 -11.537 1.00 98.12 97 ILE A CA 1
ATOM 781 C C . ILE A 1 97 ? 8.782 2.245 -10.622 1.00 98.12 97 ILE A C 1
ATOM 783 O O . ILE A 1 97 ? 8.210 2.053 -9.546 1.00 98.12 97 ILE A O 1
ATOM 787 N N . ALA A 1 98 ? 9.109 3.473 -11.033 1.00 98.31 98 ALA A N 1
ATOM 788 C CA . ALA A 1 98 ? 8.817 4.676 -10.257 1.00 98.31 98 ALA A CA 1
ATOM 789 C C . ALA A 1 98 ? 7.306 4.855 -10.031 1.00 98.31 98 ALA A C 1
ATOM 791 O O . ALA A 1 98 ? 6.875 5.132 -8.907 1.00 98.31 98 ALA A O 1
ATOM 792 N N . LYS A 1 99 ? 6.489 4.618 -11.065 1.00 98.25 99 LYS A N 1
ATOM 793 C CA . LYS A 1 99 ? 5.024 4.667 -10.974 1.00 98.25 99 LYS A CA 1
ATOM 794 C C . LYS A 1 99 ? 4.468 3.595 -10.036 1.00 98.25 99 LYS A C 1
ATOM 796 O O . LYS A 1 99 ? 3.660 3.915 -9.163 1.00 98.25 99 LYS A O 1
ATOM 801 N N . ALA A 1 100 ? 4.926 2.349 -10.170 1.00 98.38 100 ALA A N 1
ATOM 802 C CA . ALA A 1 100 ? 4.520 1.248 -9.297 1.00 98.38 100 ALA A CA 1
ATOM 803 C C . ALA A 1 100 ? 4.901 1.523 -7.831 1.00 98.38 100 ALA A C 1
ATOM 805 O O . ALA A 1 100 ? 4.076 1.364 -6.933 1.00 98.38 100 ALA A O 1
ATOM 806 N N . LYS A 1 101 ? 6.116 2.033 -7.585 1.00 98.44 101 LYS A N 1
ATOM 807 C CA . LYS A 1 101 ? 6.559 2.456 -6.249 1.00 98.44 101 LYS A CA 1
ATOM 808 C C . LYS A 1 101 ? 5.654 3.550 -5.678 1.00 98.44 101 LYS A C 1
ATOM 810 O O . LYS A 1 101 ? 5.258 3.454 -4.520 1.00 98.44 101 LYS A O 1
ATOM 815 N N . GLY A 1 102 ? 5.288 4.549 -6.484 1.00 98.19 102 GLY A N 1
ATOM 816 C CA . GLY A 1 102 ? 4.353 5.604 -6.084 1.00 98.19 102 GLY A CA 1
ATOM 817 C C . GLY A 1 102 ? 2.989 5.059 -5.647 1.00 98.19 102 GLY A C 1
ATOM 818 O O . GLY A 1 102 ? 2.477 5.453 -4.600 1.00 98.19 102 GLY A O 1
ATOM 819 N N . GLN A 1 103 ? 2.433 4.103 -6.396 1.00 98.31 103 GLN A N 1
ATOM 820 C CA . GLN A 1 103 ? 1.164 3.446 -6.055 1.00 98.31 103 GLN A CA 1
ATOM 821 C C . GLN A 1 103 ? 1.254 2.634 -4.756 1.00 98.31 103 GLN A C 1
ATOM 823 O O . GLN A 1 103 ? 0.389 2.767 -3.891 1.00 98.31 103 GLN A O 1
ATOM 828 N N . THR A 1 104 ? 2.316 1.846 -4.574 1.00 98.44 104 THR A N 1
ATOM 829 C CA . THR A 1 104 ? 2.540 1.086 -3.334 1.00 98.44 104 THR A CA 1
ATOM 830 C C . THR A 1 104 ? 2.696 2.011 -2.127 1.00 98.44 104 THR A C 1
ATOM 832 O O . THR A 1 104 ? 2.104 1.760 -1.081 1.00 98.44 104 THR A O 1
ATOM 835 N N . CYS A 1 105 ? 3.442 3.113 -2.261 1.00 98.31 105 CYS A N 1
ATOM 836 C CA . CYS A 1 105 ? 3.589 4.102 -1.190 1.00 98.31 105 CYS A CA 1
ATOM 837 C C . CYS A 1 105 ? 2.253 4.765 -0.825 1.00 98.31 105 CYS A C 1
ATOM 839 O O . CYS A 1 105 ? 1.992 4.989 0.356 1.00 98.31 105 CYS A O 1
ATOM 841 N N . PHE A 1 106 ? 1.396 5.045 -1.811 1.00 98.12 106 PHE A N 1
ATOM 842 C CA . PHE A 1 106 ? 0.054 5.569 -1.560 1.00 98.12 106 PHE A CA 1
ATOM 843 C C . PHE A 1 106 ? -0.788 4.592 -0.727 1.00 98.12 106 PHE A C 1
ATOM 845 O O . PHE A 1 106 ? -1.349 4.987 0.295 1.00 98.12 106 PHE A O 1
ATOM 852 N N . GLN A 1 107 ? -0.820 3.314 -1.118 1.00 98.56 107 GLN A N 1
ATOM 853 C CA . GLN A 1 107 ? -1.556 2.276 -0.387 1.00 98.56 107 GLN A CA 1
ATOM 854 C C . GLN A 1 107 ? -1.005 2.077 1.030 1.00 98.56 107 GLN A C 1
ATOM 856 O O . GLN A 1 107 ? -1.773 1.990 1.986 1.00 98.56 107 GLN A O 1
ATOM 861 N N . LEU A 1 108 ? 0.323 2.068 1.188 1.00 98.50 108 LEU A N 1
ATOM 862 C CA . LEU A 1 108 ? 0.975 1.958 2.493 1.00 98.50 108 LEU A CA 1
ATOM 863 C C . LEU A 1 108 ? 0.576 3.112 3.422 1.00 98.50 108 LEU A C 1
ATOM 865 O O . LEU A 1 108 ? 0.258 2.887 4.587 1.00 98.50 108 LEU A O 1
ATOM 869 N N . LEU A 1 109 ? 0.550 4.342 2.902 1.00 98.50 109 LEU A N 1
ATOM 870 C CA . LEU A 1 109 ? 0.147 5.515 3.674 1.00 98.50 109 LEU A CA 1
ATOM 871 C C . LEU A 1 109 ? -1.332 5.455 4.086 1.00 98.50 109 LEU A C 1
ATOM 873 O O . LEU A 1 109 ? -1.692 5.911 5.172 1.00 98.50 109 LEU A O 1
ATOM 877 N N . GLU A 1 110 ? -2.196 4.906 3.233 1.00 98.44 110 GLU A N 1
ATOM 878 C CA . GLU A 1 110 ? -3.606 4.693 3.561 1.00 98.44 110 GLU A CA 1
ATOM 879 C C . GLU A 1 110 ? -3.774 3.662 4.686 1.00 98.44 110 GLU A C 1
ATOM 881 O O . GLU A 1 110 ? -4.524 3.902 5.634 1.00 98.44 110 GLU A O 1
ATOM 886 N N . VAL A 1 111 ? -3.036 2.549 4.624 1.00 98.56 111 VAL A N 1
ATOM 887 C CA . VAL A 1 111 ? -3.023 1.535 5.689 1.00 98.56 111 VAL A CA 1
ATOM 888 C C . VAL A 1 111 ? -2.506 2.130 6.997 1.00 98.56 111 VAL A C 1
ATOM 890 O O . VAL A 1 111 ? -3.147 1.950 8.028 1.00 98.56 111 VAL A O 1
ATOM 893 N N . GLN A 1 112 ? -1.419 2.905 6.964 1.00 98.56 112 GLN A N 1
ATOM 894 C CA . GLN A 1 112 ? -0.881 3.559 8.160 1.00 98.56 112 GLN A CA 1
ATOM 895 C C . GLN A 1 112 ? -1.909 4.490 8.818 1.00 98.56 112 GLN A C 1
ATOM 897 O O . GLN A 1 112 ? -2.047 4.484 10.037 1.00 98.56 112 GLN A O 1
ATOM 902 N N . ARG A 1 113 ? -2.675 5.255 8.026 1.00 98.50 113 ARG A N 1
ATOM 903 C CA . ARG A 1 113 ? -3.758 6.101 8.556 1.00 98.50 113 ARG A CA 1
ATOM 904 C C . ARG A 1 113 ? -4.842 5.285 9.259 1.00 98.50 113 ARG A C 1
ATOM 906 O O . ARG A 1 113 ? -5.301 5.694 10.320 1.00 98.50 113 ARG A O 1
ATOM 913 N N . LYS A 1 114 ? -5.232 4.138 8.692 1.00 98.69 114 LYS A N 1
ATOM 914 C CA . LYS A 1 114 ? -6.212 3.231 9.316 1.00 98.69 114 LYS A CA 1
ATOM 915 C C . LYS A 1 114 ? -5.675 2.633 10.617 1.00 98.69 114 LYS A C 1
ATOM 917 O O . LYS A 1 114 ? -6.412 2.579 11.592 1.00 98.69 114 LYS A O 1
ATOM 922 N N . VAL A 1 115 ? -4.398 2.244 10.649 1.00 98.50 115 VAL A N 1
ATOM 923 C CA . VAL A 1 115 ? -3.738 1.747 11.867 1.00 98.50 115 VAL A CA 1
ATOM 924 C C . VAL A 1 115 ? -3.755 2.812 12.959 1.00 98.50 115 VAL A C 1
ATOM 926 O O . VAL A 1 115 ? -4.229 2.535 14.052 1.00 98.50 115 VAL A O 1
ATOM 929 N N . SER A 1 116 ? -3.345 4.045 12.656 1.00 98.50 116 SER A N 1
ATOM 930 C CA . SER A 1 116 ? -3.345 5.122 13.652 1.00 98.50 116 SER A CA 1
ATOM 931 C C . SER A 1 116 ? -4.747 5.487 14.155 1.00 98.50 116 SER A C 1
ATOM 933 O O . SER A 1 116 ? -4.902 5.822 15.327 1.00 98.50 116 SER A O 1
ATOM 935 N N . ALA A 1 117 ? -5.779 5.391 13.308 1.00 98.50 117 ALA A N 1
ATOM 936 C CA . ALA A 1 117 ? -7.166 5.546 13.752 1.00 98.50 117 ALA A CA 1
ATOM 937 C C . ALA A 1 117 ? -7.565 4.439 14.747 1.00 98.50 117 ALA A C 1
ATOM 939 O O . ALA A 1 117 ? -8.036 4.740 15.840 1.00 98.50 117 ALA A O 1
ATOM 940 N N . LEU A 1 118 ? -7.282 3.174 14.420 1.00 98.69 118 LEU A N 1
ATOM 941 C CA . LEU A 1 118 ? -7.564 2.035 15.302 1.00 98.69 118 LEU A CA 1
ATOM 942 C C . LEU A 1 118 ? -6.774 2.084 16.621 1.00 98.69 118 LEU A C 1
ATOM 944 O O . LEU A 1 118 ? -7.298 1.699 17.662 1.00 98.69 118 LEU A O 1
ATOM 948 N N . GLU A 1 119 ? -5.528 2.561 16.605 1.00 98.69 119 GLU A N 1
ATOM 949 C CA . GLU A 1 119 ? -4.722 2.763 17.818 1.00 98.69 119 GLU A CA 1
ATOM 950 C C . GLU A 1 119 ? -5.349 3.812 18.746 1.00 98.69 119 GLU A C 1
ATOM 952 O O . GLU A 1 119 ? -5.394 3.612 19.963 1.00 98.69 119 GLU A O 1
ATOM 957 N N . SER A 1 120 ? -5.880 4.901 18.179 1.00 98.38 120 SER A N 1
ATOM 958 C CA . SER A 1 120 ? -6.626 5.916 18.930 1.00 98.38 120 SER A CA 1
ATOM 959 C C . SER A 1 120 ? -7.906 5.333 19.529 1.00 98.38 120 SER A C 1
ATOM 961 O O . SER A 1 120 ? -8.148 5.494 20.726 1.00 98.38 120 SER A O 1
ATOM 963 N N . ASP A 1 121 ? -8.695 4.608 18.734 1.00 98.50 121 ASP A N 1
ATOM 964 C CA . ASP A 1 121 ? -9.933 3.970 19.193 1.00 98.50 121 ASP A CA 1
ATOM 965 C C . ASP A 1 121 ? -9.660 2.952 20.306 1.00 98.50 121 ASP A C 1
ATOM 967 O O . ASP A 1 121 ? -10.337 2.948 21.334 1.00 98.50 121 ASP A O 1
ATOM 971 N N . SER A 1 122 ? -8.607 2.142 20.166 1.00 98.62 122 SER A N 1
ATOM 972 C CA . SER A 1 122 ? -8.177 1.208 21.207 1.00 98.62 122 SER A CA 1
ATOM 973 C C . SER A 1 122 ? -7.812 1.931 22.505 1.00 98.62 122 SER A C 1
ATOM 975 O O . SER A 1 122 ? -8.178 1.459 23.580 1.00 98.62 122 SER A O 1
ATOM 977 N N . CYS A 1 123 ? -7.113 3.069 22.434 1.00 98.56 123 CYS A N 1
ATOM 978 C CA . CYS A 1 123 ? -6.804 3.874 23.617 1.00 98.56 123 CYS A CA 1
ATOM 979 C C . CYS A 1 123 ? -8.078 4.398 24.296 1.00 98.56 123 CYS A C 1
ATOM 981 O O . CYS A 1 123 ? -8.191 4.320 25.520 1.00 98.56 123 CYS A O 1
ATOM 983 N N . MET A 1 124 ? -9.049 4.888 23.519 1.00 98.56 124 MET A N 1
ATOM 984 C CA . MET A 1 124 ? -10.331 5.364 24.053 1.00 98.56 124 MET A CA 1
ATOM 985 C C . MET A 1 124 ? -11.127 4.235 24.718 1.00 98.56 124 MET A C 1
ATOM 987 O O . MET A 1 124 ? -11.656 4.408 25.816 1.00 98.56 124 MET A O 1
ATOM 991 N N . LEU A 1 125 ? -11.166 3.053 24.097 1.00 98.69 125 LEU A N 1
ATOM 992 C CA . LEU A 1 125 ? -11.834 1.877 24.656 1.00 98.69 125 LEU A CA 1
ATOM 993 C C . LEU A 1 125 ? -11.188 1.412 25.967 1.00 98.69 125 LEU A C 1
ATOM 995 O O . LEU A 1 125 ? -11.907 1.067 26.904 1.00 98.69 125 LEU A O 1
ATOM 999 N N . ILE A 1 126 ? -9.854 1.439 26.062 1.00 98.69 126 ILE A N 1
ATOM 1000 C CA . ILE A 1 126 ? -9.134 1.126 27.308 1.00 98.69 126 ILE A CA 1
ATOM 1001 C C . ILE A 1 126 ? -9.538 2.105 28.417 1.00 98.69 126 ILE A C 1
ATOM 1003 O O . ILE A 1 126 ? -9.911 1.665 29.502 1.00 98.69 126 ILE A O 1
ATOM 1007 N N . GLN A 1 127 ? -9.544 3.410 28.136 1.00 98.69 127 GLN A N 1
ATOM 1008 C CA . GLN A 1 127 ? -9.950 4.427 29.116 1.00 98.69 127 GLN A CA 1
ATOM 1009 C C . GLN A 1 127 ? -11.404 4.237 29.572 1.00 98.69 127 GLN A C 1
ATOM 1011 O O . GLN A 1 127 ? -11.701 4.301 30.765 1.00 98.69 127 GLN A O 1
ATOM 1016 N N . SER A 1 128 ? -12.316 3.945 28.640 1.00 98.62 128 SER A N 1
ATOM 1017 C CA . SER A 1 128 ? -13.719 3.653 28.959 1.00 98.62 128 SER A CA 1
ATOM 1018 C C . SER A 1 128 ? -13.858 2.409 29.850 1.00 98.62 128 SER A C 1
ATOM 1020 O O . SER A 1 128 ? -14.598 2.415 30.837 1.00 98.62 128 SER A O 1
ATOM 1022 N N . LEU A 1 129 ? -13.086 1.353 29.568 1.00 98.62 129 LEU A N 1
ATOM 1023 C CA . LEU A 1 129 ? -13.053 0.142 30.387 1.00 98.62 129 LEU A CA 1
ATOM 1024 C C . LEU A 1 129 ? -12.574 0.427 31.817 1.00 98.62 129 LEU A C 1
ATOM 1026 O O . LEU A 1 129 ? -13.167 -0.086 32.768 1.00 98.62 129 LEU A O 1
ATOM 1030 N N . GLU A 1 130 ? -11.522 1.230 31.976 1.00 98.69 130 GLU A N 1
ATOM 1031 C CA . GLU A 1 130 ? -10.987 1.617 33.286 1.00 98.69 130 GLU A CA 1
ATOM 1032 C C . GLU A 1 130 ? -12.039 2.360 34.123 1.00 98.69 130 GLU A C 1
ATOM 1034 O O . GLU A 1 130 ? -12.264 2.008 35.286 1.00 98.69 130 GLU A O 1
ATOM 1039 N N . LEU A 1 131 ? -12.757 3.309 33.514 1.00 98.50 131 LEU A N 1
ATOM 1040 C CA . LEU A 1 131 ? -13.842 4.044 34.170 1.00 98.50 131 LEU A CA 1
ATOM 1041 C C . LEU A 1 131 ? -14.992 3.118 34.590 1.00 98.50 131 LEU A C 1
ATOM 1043 O O . LEU A 1 131 ? -15.409 3.138 35.750 1.00 98.50 131 LEU A O 1
ATOM 1047 N N . MET A 1 132 ? -15.456 2.237 33.698 1.00 98.44 132 MET A N 1
ATOM 1048 C CA . MET A 1 132 ? -16.505 1.263 34.026 1.00 98.44 132 MET A CA 1
ATOM 1049 C C . MET A 1 132 ? -16.092 0.327 35.169 1.00 98.44 132 MET A C 1
ATOM 1051 O O . MET A 1 132 ? -16.896 -0.004 36.048 1.00 98.44 132 MET A O 1
ATOM 1055 N N . GLN A 1 133 ? -14.834 -0.121 35.186 1.00 98.56 133 GLN A N 1
ATOM 1056 C CA . GLN A 1 133 ? -14.320 -0.966 36.264 1.00 98.56 133 GLN A CA 1
ATOM 1057 C C . GLN A 1 133 ? -14.283 -0.222 37.602 1.00 98.56 133 GLN A C 1
ATOM 1059 O O . GLN A 1 133 ? -14.634 -0.815 38.630 1.00 98.56 133 GLN A O 1
ATOM 1064 N N . GLN A 1 134 ? -13.909 1.059 37.590 1.00 98.56 134 GLN A N 1
ATOM 1065 C CA . GLN A 1 134 ? -13.920 1.920 38.769 1.00 98.56 134 GLN A CA 1
ATOM 1066 C C . GLN A 1 134 ? -15.343 2.123 39.311 1.00 98.56 134 GLN A C 1
ATOM 1068 O O . GLN A 1 134 ? -15.575 1.939 40.509 1.00 98.56 134 GLN A O 1
ATOM 1073 N N . GLU A 1 135 ? -16.316 2.434 38.451 1.00 98.38 135 GLU A N 1
ATOM 1074 C CA . GLU A 1 135 ? -17.722 2.586 38.848 1.00 98.38 135 GLU A CA 1
ATOM 1075 C C . GLU A 1 135 ? -18.293 1.293 39.434 1.00 98.38 135 GLU A C 1
ATOM 1077 O O . GLU A 1 135 ? -18.909 1.304 40.505 1.00 98.38 135 GLU A O 1
ATOM 1082 N N . ARG A 1 136 ? -18.022 0.153 38.787 1.00 98.31 136 ARG A N 1
ATOM 1083 C CA . ARG A 1 136 ? -18.427 -1.172 39.275 1.00 98.31 136 ARG A CA 1
ATOM 1084 C C . ARG A 1 136 ? -17.871 -1.459 40.670 1.00 98.31 136 ARG A C 1
ATOM 1086 O O . ARG A 1 136 ? -18.592 -1.994 41.517 1.00 98.31 136 ARG A O 1
ATOM 1093 N N . ALA A 1 137 ? -16.602 -1.128 40.916 1.00 98.44 137 ALA A N 1
ATOM 1094 C CA . ALA A 1 137 ? -15.984 -1.291 42.229 1.00 98.44 137 ALA A CA 1
ATOM 1095 C C . ALA A 1 137 ? -16.658 -0.391 43.281 1.00 98.44 137 ALA A C 1
ATOM 1097 O O . ALA A 1 137 ? -16.986 -0.862 44.372 1.00 98.44 137 ALA A O 1
ATOM 1098 N N . GLY A 1 138 ? -16.949 0.866 42.931 1.00 98.38 138 GLY A N 1
ATOM 1099 C CA . GLY A 1 138 ? -17.656 1.805 43.804 1.00 98.38 138 GLY A CA 1
ATOM 1100 C C . GLY A 1 138 ? -19.079 1.356 44.156 1.00 98.38 138 GLY A C 1
ATOM 1101 O O . GLY A 1 138 ? -19.475 1.404 45.321 1.00 98.38 138 GLY A O 1
ATOM 1102 N N . LEU A 1 139 ? -19.844 0.872 43.174 1.00 98.44 139 LEU A N 1
ATOM 1103 C CA . LEU A 1 139 ? -21.188 0.330 43.399 1.00 98.44 139 LEU A CA 1
ATOM 1104 C C . LEU A 1 139 ? -21.158 -0.952 44.240 1.00 98.44 139 LEU A C 1
ATOM 1106 O O . LEU A 1 139 ? -21.973 -1.098 45.150 1.00 98.44 139 LEU A O 1
ATOM 1110 N N . SER A 1 140 ? -20.197 -1.848 43.992 1.00 98.56 140 SER A N 1
ATOM 1111 C CA . SER A 1 140 ? -20.033 -3.070 44.795 1.00 98.56 140 SER A CA 1
ATOM 1112 C C . SER A 1 140 ? -19.750 -2.755 46.263 1.00 98.56 140 SER A C 1
ATOM 1114 O O . SER A 1 140 ? -20.332 -3.387 47.143 1.00 98.56 140 SER A O 1
ATOM 1116 N N . ALA A 1 141 ? -18.906 -1.755 46.540 1.00 98.56 141 ALA A N 1
ATOM 1117 C CA . ALA A 1 141 ? -18.616 -1.320 47.904 1.00 98.56 141 ALA A CA 1
ATOM 1118 C C . ALA A 1 141 ? -19.869 -0.779 48.616 1.00 98.56 141 ALA A C 1
ATOM 1120 O O . ALA A 1 141 ? -20.160 -1.195 49.738 1.00 98.56 141 ALA A O 1
ATOM 1121 N N . LYS A 1 142 ? -20.658 0.074 47.943 1.00 98.50 142 LYS A N 1
ATOM 1122 C CA . LYS A 1 142 ? -21.925 0.603 48.484 1.00 98.50 142 LYS A CA 1
ATOM 1123 C C . LYS A 1 142 ? -22.939 -0.505 48.782 1.00 98.50 142 LYS A C 1
ATOM 1125 O O . LYS A 1 142 ? -23.599 -0.471 49.816 1.00 98.50 142 LYS A O 1
ATOM 1130 N N . LEU A 1 143 ? -23.052 -1.499 47.899 1.00 98.12 143 LEU A N 1
ATOM 1131 C CA . LEU A 1 143 ? -23.954 -2.636 48.099 1.00 98.12 143 LEU A CA 1
ATOM 1132 C C . LEU A 1 143 ? -23.530 -3.492 49.302 1.00 98.12 143 LEU A C 1
ATOM 1134 O O . LEU A 1 143 ? -24.377 -3.905 50.094 1.00 98.12 143 LEU A O 1
ATOM 1138 N N . LEU A 1 144 ? -22.226 -3.732 49.461 1.00 98.38 144 LEU A N 1
ATOM 1139 C CA . LEU A 1 144 ? -21.664 -4.430 50.621 1.00 98.38 144 LEU A CA 1
ATOM 1140 C C . LEU A 1 144 ? -21.963 -3.690 51.929 1.00 98.38 144 LEU A C 1
ATOM 1142 O O . LEU A 1 144 ? -22.404 -4.312 52.896 1.00 98.38 144 LEU A O 1
ATOM 1146 N N . GLU A 1 145 ? -21.777 -2.370 51.951 1.00 98.19 145 GLU A N 1
ATOM 1147 C CA . GLU A 1 145 ? -22.098 -1.530 53.108 1.00 98.19 145 GLU A CA 1
ATOM 1148 C C . GLU A 1 145 ? -23.594 -1.588 53.451 1.00 98.19 145 GLU A C 1
ATOM 1150 O O . GLU A 1 145 ? -23.965 -1.799 54.608 1.00 98.19 145 GLU A O 1
ATOM 1155 N N . GLN A 1 146 ? -24.461 -1.498 52.440 1.00 98.25 146 GLN A N 1
ATOM 1156 C CA . GLN A 1 146 ? -25.909 -1.595 52.612 1.00 98.25 146 GLN A CA 1
ATOM 1157 C C . GLN A 1 146 ? -26.340 -2.978 53.133 1.00 98.25 146 GLN A C 1
ATOM 1159 O O . GLN A 1 146 ? -27.164 -3.073 54.045 1.00 98.25 146 GLN A O 1
ATOM 1164 N N . SER A 1 147 ? -25.754 -4.057 52.608 1.00 98.19 147 SER A N 1
ATOM 1165 C CA . SER A 1 147 ? -25.962 -5.424 53.102 1.00 98.19 147 SER A CA 1
ATOM 1166 C C . SER A 1 147 ? -25.550 -5.564 54.570 1.00 98.19 147 SER A C 1
ATOM 1168 O O . SER A 1 147 ? -26.290 -6.131 55.379 1.00 98.19 147 SER A O 1
ATOM 1170 N N . ALA A 1 148 ? -24.388 -5.020 54.941 1.00 98.25 148 ALA A N 1
ATOM 1171 C CA . ALA A 1 148 ? -23.907 -5.040 56.318 1.00 98.25 148 ALA A CA 1
ATOM 1172 C C . ALA A 1 148 ? -24.831 -4.242 57.256 1.00 98.25 148 ALA A C 1
ATOM 1174 O O . ALA A 1 148 ? -25.113 -4.693 58.367 1.00 98.25 148 ALA A O 1
ATOM 1175 N N . PHE A 1 149 ? -25.356 -3.096 56.804 1.00 98.50 149 PHE A N 1
ATOM 1176 C CA . PHE A 1 149 ? -26.331 -2.303 57.556 1.00 98.50 149 PHE A CA 1
ATOM 1177 C C . PHE A 1 149 ? -27.610 -3.095 57.857 1.00 98.50 149 PHE A C 1
ATOM 1179 O O . PHE A 1 149 ? -28.005 -3.202 59.018 1.00 98.50 149 PHE A O 1
ATOM 1186 N N . TYR A 1 150 ? -28.239 -3.702 56.845 1.00 98.19 150 TYR A N 1
ATOM 1187 C CA . TYR A 1 150 ? -29.458 -4.489 57.061 1.00 98.19 150 TYR A CA 1
ATOM 1188 C C . TYR A 1 150 ? -29.217 -5.739 57.910 1.00 98.19 150 TYR A C 1
ATOM 1190 O O . TYR A 1 150 ? -30.082 -6.101 58.705 1.00 98.19 150 TYR A O 1
ATOM 1198 N N . THR A 1 151 ? -28.041 -6.360 57.789 1.00 98.19 151 THR A N 1
ATOM 1199 C CA . THR A 1 151 ? -27.641 -7.487 58.646 1.00 98.19 151 THR A CA 1
ATOM 1200 C C . THR A 1 151 ? -27.622 -7.065 60.116 1.00 98.19 151 THR A C 1
ATOM 1202 O O . THR A 1 151 ? -28.276 -7.708 60.933 1.00 98.19 151 THR A O 1
ATOM 1205 N N . LYS A 1 152 ? -27.000 -5.921 60.443 1.00 98.12 152 LYS A N 1
ATOM 1206 C CA . LYS A 1 152 ? -27.015 -5.366 61.809 1.00 98.12 152 LYS A CA 1
ATOM 1207 C C . LYS A 1 152 ? -28.431 -5.080 62.309 1.00 98.12 152 LYS A C 1
ATOM 1209 O O . LYS A 1 152 ? -28.773 -5.453 63.425 1.00 98.12 152 LYS A O 1
ATOM 1214 N N . VAL A 1 153 ? -29.279 -4.459 61.486 1.00 98.00 153 VAL A N 1
ATOM 1215 C CA . VAL A 1 153 ? -30.678 -4.175 61.861 1.00 98.00 153 VAL A CA 1
ATOM 1216 C C . VAL A 1 153 ? -31.451 -5.468 62.147 1.00 98.00 153 VAL A C 1
ATOM 1218 O O . VAL A 1 153 ? -32.225 -5.530 63.104 1.00 98.00 153 VAL A O 1
ATOM 1221 N N . ALA A 1 154 ? -31.244 -6.512 61.341 1.00 97.38 154 ALA A N 1
ATOM 1222 C CA . ALA A 1 154 ? -31.868 -7.814 61.554 1.00 97.38 154 ALA A CA 1
ATOM 1223 C C . ALA A 1 154 ? -31.378 -8.483 62.851 1.00 97.38 154 ALA A C 1
ATOM 1225 O O . ALA A 1 154 ? -32.195 -9.008 63.610 1.00 97.38 154 ALA A O 1
ATOM 1226 N N . GLU A 1 155 ? -30.074 -8.424 63.133 1.00 97.31 155 GLU A N 1
ATOM 1227 C CA . GLU A 1 155 ? -29.479 -8.916 64.382 1.00 97.31 155 GLU A CA 1
ATOM 1228 C C . GLU A 1 155 ? -30.035 -8.177 65.609 1.00 97.31 155 GLU A C 1
ATOM 1230 O O . GLU A 1 155 ? -30.461 -8.822 66.568 1.00 97.31 155 GLU A O 1
ATOM 1235 N N . GLU A 1 156 ? -30.128 -6.842 65.567 1.00 97.38 156 GLU A N 1
ATOM 1236 C CA . GLU A 1 156 ? -30.701 -6.028 66.650 1.00 97.38 156 GLU A CA 1
ATOM 1237 C C . GLU A 1 156 ? -32.176 -6.356 66.924 1.00 97.38 156 GLU A C 1
ATOM 1239 O O . GLU A 1 156 ? -32.604 -6.422 68.080 1.00 97.38 156 GLU A O 1
ATOM 1244 N N . LEU A 1 157 ? -32.978 -6.549 65.872 1.00 97.19 157 LEU A N 1
ATOM 1245 C CA . LEU A 1 157 ? -34.382 -6.940 66.012 1.00 97.19 157 LEU A CA 1
ATOM 1246 C C . LEU A 1 157 ? -34.512 -8.341 66.612 1.00 97.19 157 LEU A C 1
ATOM 1248 O O . LEU A 1 157 ? -35.309 -8.533 67.531 1.00 97.19 157 LEU A O 1
ATOM 1252 N N . ASN A 1 158 ? -33.717 -9.299 66.133 1.00 96.75 158 ASN A N 1
ATOM 1253 C CA . ASN A 1 158 ? -33.704 -10.656 66.673 1.00 96.75 158 ASN A CA 1
ATOM 1254 C C . ASN A 1 158 ? -33.298 -10.678 68.151 1.00 96.75 158 ASN A C 1
ATOM 1256 O O . ASN A 1 158 ? -33.973 -11.340 68.937 1.00 96.75 158 ASN A O 1
ATOM 1260 N N . ALA A 1 159 ? -32.275 -9.914 68.548 1.00 95.94 159 ALA A N 1
ATOM 1261 C CA . ALA A 1 159 ? -31.875 -9.783 69.949 1.00 95.94 159 ALA A CA 1
ATOM 1262 C C . ALA A 1 159 ? -33.030 -9.257 70.820 1.00 95.94 159 ALA A C 1
ATOM 1264 O O . ALA A 1 159 ? -33.383 -9.876 71.821 1.00 95.94 159 ALA A O 1
ATOM 1265 N N . LYS A 1 160 ? -33.716 -8.187 70.385 1.00 96.06 160 LYS A N 1
ATOM 1266 C CA . LYS A 1 160 ? -34.886 -7.640 71.102 1.00 96.06 160 LYS A CA 1
ATOM 1267 C C . LYS A 1 160 ? -36.027 -8.650 71.248 1.00 96.06 160 LYS A C 1
ATOM 1269 O O . LYS A 1 160 ? -36.694 -8.676 72.283 1.00 96.06 160 LYS A O 1
ATOM 1274 N N . PHE A 1 161 ? -36.293 -9.456 70.219 1.00 94.62 161 PHE A N 1
ATOM 1275 C CA . PHE A 1 161 ? -37.321 -10.499 70.292 1.00 94.62 161 PHE A CA 1
ATOM 1276 C C . PHE A 1 161 ? -36.925 -11.640 71.230 1.00 94.62 161 PHE A C 1
ATOM 1278 O O . PHE A 1 161 ? -37.771 -12.119 71.988 1.00 94.62 161 PHE A O 1
ATOM 1285 N N . GLN A 1 162 ? -35.657 -12.050 71.205 1.00 93.62 162 GLN A N 1
ATOM 1286 C CA . GLN A 1 162 ? -35.125 -13.077 72.094 1.00 93.62 162 GLN A CA 1
ATOM 1287 C C . GLN A 1 162 ? -35.220 -12.634 73.562 1.00 93.62 162 GLN A C 1
ATOM 1289 O O . GLN A 1 162 ? -35.771 -13.371 74.380 1.00 93.62 162 GLN A O 1
ATOM 1294 N N . ASP A 1 163 ? -34.821 -11.396 73.868 1.00 92.19 163 ASP A N 1
ATOM 1295 C CA . ASP A 1 163 ? -34.941 -10.804 75.206 1.00 92.19 163 ASP A CA 1
ATOM 1296 C C . ASP A 1 163 ? -36.398 -10.803 75.698 1.00 92.19 163 ASP A C 1
ATOM 1298 O O . ASP A 1 163 ? -36.691 -11.161 76.844 1.00 92.19 163 ASP A O 1
ATOM 1302 N N . GLN A 1 164 ? -37.348 -10.437 74.826 1.00 90.50 164 GLN A N 1
ATOM 1303 C CA . GLN A 1 164 ? -38.774 -10.482 75.163 1.00 90.50 164 GLN A CA 1
ATOM 1304 C C . 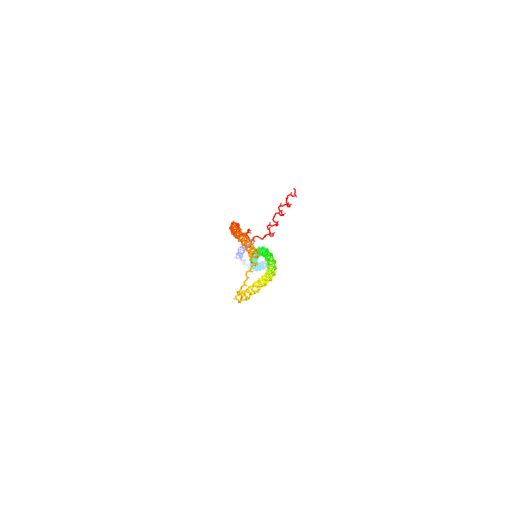GLN A 1 164 ? -39.271 -11.908 75.433 1.00 90.50 164 GLN A C 1
ATOM 1306 O O . GLN A 1 164 ? -40.061 -12.108 76.361 1.00 90.50 164 GLN A O 1
ATOM 1311 N N . LEU A 1 165 ? -38.834 -12.895 74.646 1.00 88.00 165 LEU A N 1
ATOM 1312 C CA . LEU A 1 165 ? -39.178 -14.307 74.838 1.00 88.00 165 LEU A CA 1
ATOM 1313 C C . LEU A 1 165 ? -38.634 -14.849 76.163 1.00 88.00 165 LEU A C 1
ATOM 1315 O O . LEU A 1 165 ? -39.376 -15.500 76.903 1.00 88.00 165 LEU A O 1
ATOM 1319 N N . GLU A 1 166 ? -37.382 -14.544 76.498 1.00 87.50 166 GLU A N 1
ATOM 1320 C CA . GLU A 1 166 ? -36.767 -14.931 77.770 1.00 87.50 166 GLU A CA 1
ATOM 1321 C C . GLU A 1 166 ? -37.486 -14.301 78.964 1.00 87.50 166 GLU A C 1
ATOM 1323 O O . GLU A 1 166 ? -37.829 -15.002 79.923 1.00 87.50 166 GLU A O 1
ATOM 1328 N N . HIS A 1 167 ? -37.825 -13.010 78.878 1.00 85.69 167 HIS A N 1
ATOM 1329 C CA . HIS A 1 167 ? -38.661 -12.342 79.876 1.00 85.69 167 HIS A CA 1
ATOM 1330 C C . HIS A 1 167 ? -40.012 -13.047 80.050 1.00 85.69 167 HIS A C 1
ATOM 1332 O O . HIS A 1 167 ? -40.440 -13.288 81.181 1.00 85.69 167 HIS A O 1
ATOM 1338 N N . PHE A 1 168 ? -40.682 -13.420 78.955 1.00 80.12 168 PHE A N 1
ATOM 1339 C CA . PHE A 1 168 ? -41.946 -14.160 79.000 1.00 80.12 168 PHE A CA 1
ATOM 1340 C C . PHE A 1 168 ? -41.796 -15.545 79.637 1.00 80.12 168 PHE A C 1
ATOM 1342 O O . PHE A 1 168 ? -42.637 -15.941 80.447 1.00 80.12 168 PHE A O 1
ATOM 1349 N N . HIS A 1 169 ? -40.740 -16.284 79.299 1.00 82.75 169 HIS A N 1
ATOM 1350 C CA . HIS A 1 169 ? -40.454 -17.595 79.880 1.00 82.75 169 HIS A CA 1
ATOM 1351 C C . HIS A 1 169 ? -40.151 -17.498 81.383 1.00 82.75 169 HIS A C 1
ATOM 1353 O O . HIS A 1 169 ? -40.720 -18.262 82.167 1.00 82.75 169 HIS A O 1
ATOM 1359 N N . SER A 1 170 ? -39.364 -16.507 81.808 1.00 77.56 170 SER A N 1
ATOM 1360 C CA . SER A 1 170 ? -39.100 -16.211 83.224 1.00 77.56 170 SER A CA 1
ATOM 1361 C C . SER A 1 170 ? -40.386 -15.842 83.985 1.00 77.56 170 SER A C 1
ATOM 1363 O O . SER A 1 170 ? -40.685 -16.3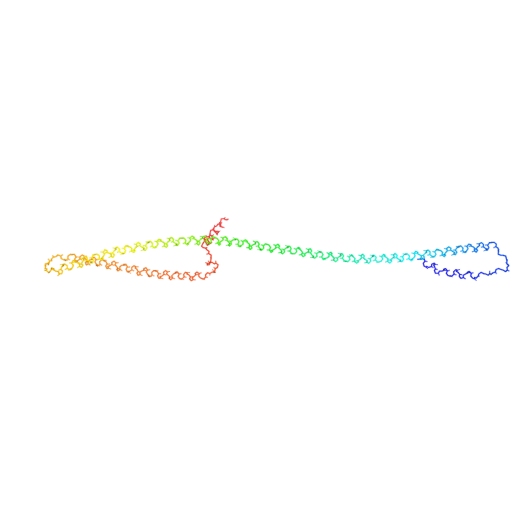89 85.053 1.00 77.56 170 SER A O 1
ATOM 1365 N N . HIS A 1 171 ? -41.241 -14.999 83.393 1.00 67.56 171 HIS A N 1
ATOM 1366 C CA . HIS A 1 171 ? -42.540 -14.638 83.971 1.00 67.56 171 HIS A CA 1
ATOM 1367 C C . HIS A 1 171 ? -43.505 -15.836 84.054 1.00 67.56 171 HIS A C 1
ATOM 1369 O O . HIS A 1 171 ? -44.264 -15.987 85.009 1.00 67.56 171 HIS A O 1
ATOM 1375 N N . ARG A 1 172 ? -43.459 -16.751 83.083 1.00 66.69 172 ARG A N 1
ATOM 1376 C CA . ARG A 1 172 ? -44.259 -17.982 83.103 1.00 66.69 172 ARG A CA 1
ATOM 1377 C C . ARG A 1 172 ? -43.777 -18.971 84.173 1.00 66.69 172 ARG A C 1
ATOM 1379 O O . ARG A 1 172 ? -44.617 -19.580 84.832 1.00 66.69 172 ARG A O 1
ATOM 1386 N N . CYS A 1 173 ? -42.466 -19.098 84.394 1.00 57.94 173 CYS A N 1
ATOM 1387 C CA . CYS A 1 173 ? -41.899 -19.905 85.484 1.00 57.94 173 CYS A CA 1
ATOM 1388 C C . CYS A 1 173 ? -42.276 -19.367 86.875 1.00 57.94 173 CYS A C 1
ATOM 1390 O O . CYS A 1 173 ? -42.610 -20.148 87.763 1.00 57.94 173 CYS A O 1
ATOM 1392 N N . THR A 1 174 ? -42.312 -18.043 87.053 1.00 55.12 174 THR A N 1
ATOM 1393 C CA . THR A 1 174 ? -42.737 -17.418 88.322 1.00 55.12 174 THR A CA 1
ATOM 1394 C C . THR A 1 174 ? -44.243 -17.562 88.590 1.00 55.12 174 THR A C 1
ATOM 1396 O O . THR A 1 174 ? -44.647 -17.750 89.738 1.00 55.12 174 THR A O 1
ATOM 1399 N N . ILE A 1 175 ? -45.084 -17.572 87.548 1.00 52.34 175 ILE A N 1
ATOM 1400 C CA . ILE A 1 175 ? -46.529 -17.856 87.660 1.00 52.34 175 ILE A CA 1
ATOM 1401 C C . ILE A 1 175 ? -46.798 -19.358 87.882 1.00 52.34 175 ILE A C 1
ATOM 1403 O O . ILE A 1 175 ? -47.725 -19.716 88.609 1.00 52.34 175 ILE A O 1
ATOM 1407 N N . GLY A 1 176 ? -45.953 -20.250 87.351 1.00 46.69 176 GLY A N 1
ATOM 1408 C CA . GLY A 1 176 ? -46.006 -21.695 87.616 1.00 46.69 176 GLY A CA 1
ATOM 1409 C C . GLY A 1 176 ? -45.818 -22.082 89.092 1.00 46.69 176 GLY A C 1
ATOM 1410 O O . GLY A 1 176 ? -46.259 -23.156 89.495 1.00 46.69 176 GLY A O 1
ATOM 1411 N N . GLN A 1 177 ? -45.240 -21.195 89.913 1.00 45.28 177 GLN A N 1
ATOM 1412 C CA . GLN A 1 177 ? -45.070 -21.374 91.363 1.00 45.28 177 GLN A CA 1
ATOM 1413 C C . GLN A 1 177 ? -46.109 -20.640 92.229 1.00 45.28 177 GLN A C 1
ATOM 1415 O O . GLN A 1 177 ? -46.112 -20.800 93.448 1.00 45.28 177 GLN A O 1
ATOM 1420 N N . ARG A 1 178 ? -47.041 -19.882 91.643 1.00 42.16 178 ARG A N 1
ATOM 1421 C CA . ARG A 1 178 ? -48.164 -19.277 92.375 1.00 42.16 178 ARG A CA 1
ATOM 1422 C C . ARG A 1 178 ? -49.481 -19.665 91.716 1.00 42.16 178 ARG A C 1
ATOM 1424 O O . ARG A 1 178 ? -50.061 -18.923 90.929 1.00 42.16 178 ARG A O 1
ATOM 1431 N N . LYS A 1 179 ? -49.997 -20.836 92.101 1.00 46.19 179 LYS A N 1
ATOM 1432 C CA . LYS A 1 179 ? -51.438 -21.092 92.011 1.00 46.19 179 LYS A CA 1
ATOM 1433 C C . LYS A 1 179 ? -52.129 -20.150 92.997 1.00 46.19 179 LYS A C 1
ATOM 1435 O O . LYS A 1 179 ? -51.980 -20.339 94.195 1.00 46.19 179 LYS A O 1
ATOM 1440 N N . HIS A 1 180 ? -52.809 -19.126 92.485 1.00 37.59 180 HIS A N 1
ATOM 1441 C CA . HIS A 1 180 ? -54.173 -18.704 92.841 1.00 37.59 180 HIS A CA 1
ATOM 1442 C C . HIS A 1 180 ? -54.444 -17.234 92.458 1.00 37.59 180 HIS A C 1
ATOM 1444 O O . HIS A 1 180 ? -53.609 -16.350 92.614 1.00 37.59 180 HIS A O 1
ATOM 1450 N N . SER A 1 181 ? -55.697 -17.010 92.050 1.00 35.25 181 SER A N 1
ATOM 1451 C CA . SER A 1 181 ? -56.420 -15.739 91.871 1.00 35.25 181 SER A CA 1
ATOM 1452 C C . SER A 1 181 ? -56.360 -15.051 90.492 1.00 35.25 181 SER A C 1
ATOM 1454 O O . SER A 1 181 ? -55.505 -14.245 90.151 1.00 35.25 181 SER A O 1
ATOM 1456 N N . MET A 1 182 ? -57.330 -15.463 89.671 1.00 37.97 182 MET A N 1
ATOM 1457 C CA . MET A 1 182 ? -58.341 -14.637 88.995 1.00 37.97 182 MET A CA 1
ATOM 1458 C C . MET A 1 182 ? -58.061 -13.136 88.803 1.00 37.97 182 MET A C 1
ATOM 1460 O O . MET A 1 182 ? -57.986 -12.377 89.761 1.00 37.97 182 MET A O 1
ATOM 1464 N N . GLY A 1 183 ? -58.214 -12.694 87.546 1.00 47.75 183 GLY A N 1
ATOM 1465 C CA . GLY A 1 183 ? -59.248 -11.680 87.320 1.00 47.75 183 GLY A CA 1
ATOM 1466 C C . GLY A 1 183 ? -58.928 -10.414 86.530 1.00 47.75 183 GLY A C 1
ATOM 1467 O O . GLY A 1 183 ? -59.716 -9.494 86.647 1.00 47.75 183 GLY A O 1
ATOM 1468 N N . GLN A 1 184 ? -57.878 -10.319 85.702 1.00 45.56 184 GLN A N 1
ATOM 1469 C CA . GLN A 1 184 ? -57.718 -9.178 84.765 1.00 45.56 184 GLN A CA 1
ATOM 1470 C C . GLN A 1 184 ? -57.051 -9.578 83.427 1.00 45.56 184 GLN A C 1
ATOM 1472 O O . GLN A 1 184 ? -56.105 -8.956 82.957 1.00 45.56 184 GLN A O 1
ATOM 1477 N N . GLY A 1 185 ? -57.513 -10.664 82.794 1.00 52.06 185 GLY A N 1
ATOM 1478 C CA . GLY A 1 185 ? -56.894 -11.204 81.567 1.00 52.06 185 GLY A CA 1
ATOM 1479 C C . GLY A 1 185 ? -57.586 -10.853 80.241 1.00 52.06 185 GLY A C 1
ATOM 1480 O O . GLY A 1 185 ? -57.002 -11.038 79.177 1.00 52.06 185 GLY A O 1
ATOM 1481 N N . ASN A 1 186 ? -58.828 -10.363 80.257 1.00 60.62 186 ASN A N 1
ATOM 1482 C CA . ASN A 1 186 ? -59.687 -10.476 79.071 1.00 60.62 186 ASN A CA 1
ATOM 1483 C C . ASN A 1 186 ? -59.433 -9.391 78.000 1.00 60.62 186 ASN A C 1
ATOM 1485 O O . ASN A 1 186 ? -59.513 -9.671 76.807 1.00 60.62 186 ASN A O 1
ATOM 1489 N N . GLU A 1 187 ? -59.062 -8.164 78.381 1.00 63.81 187 GLU A N 1
ATOM 1490 C CA . GLU A 1 187 ? -58.802 -7.096 77.400 1.00 63.81 187 GLU A CA 1
ATOM 1491 C C . GLU A 1 187 ? -57.439 -7.200 76.715 1.00 63.81 187 GLU A C 1
ATOM 1493 O O . GLU A 1 187 ? -57.347 -7.029 75.501 1.00 63.81 187 GLU A O 1
ATOM 1498 N N . LYS A 1 188 ? -56.366 -7.483 77.464 1.00 72.06 188 LYS A N 1
ATOM 1499 C CA . LYS A 1 188 ? -55.017 -7.610 76.886 1.00 72.06 188 LYS A CA 1
ATOM 1500 C C . LYS A 1 188 ? -54.950 -8.772 75.896 1.00 72.06 188 LYS A C 1
ATOM 1502 O O . LYS A 1 188 ? -54.404 -8.599 74.810 1.00 72.06 188 LYS A O 1
ATOM 1507 N N . VAL A 1 189 ? -55.581 -9.903 76.222 1.00 74.94 189 VAL A N 1
ATOM 1508 C CA . VAL A 1 189 ? -55.687 -11.065 75.323 1.00 74.94 189 VAL A CA 1
ATOM 1509 C C . VAL A 1 189 ? -56.479 -10.715 74.060 1.00 74.94 189 VAL A C 1
ATOM 1511 O O . VAL A 1 189 ? -56.050 -11.056 72.958 1.00 74.94 189 VAL A O 1
ATOM 1514 N N . LYS A 1 190 ? -57.587 -9.969 74.180 1.00 76.75 190 LYS A N 1
ATOM 1515 C CA . LYS A 1 190 ? -58.345 -9.475 73.016 1.00 76.75 190 LYS A CA 1
ATOM 1516 C C . LYS A 1 190 ? -57.519 -8.529 72.139 1.00 76.75 190 LYS A C 1
ATOM 1518 O O . LYS A 1 190 ? -57.516 -8.694 70.922 1.00 76.75 190 LYS A O 1
ATOM 1523 N N . ARG A 1 191 ? -56.776 -7.590 72.736 1.00 78.50 191 ARG A N 1
ATOM 1524 C CA . ARG A 1 191 ? -55.902 -6.641 72.019 1.00 78.50 191 ARG A CA 1
ATOM 1525 C C . ARG A 1 191 ? -54.778 -7.359 71.269 1.00 78.50 191 ARG A C 1
ATOM 1527 O O . ARG A 1 191 ? -54.532 -7.071 70.105 1.00 78.50 191 ARG A O 1
ATOM 1534 N N . HIS A 1 192 ? -54.144 -8.341 71.907 1.00 82.75 192 HIS A N 1
ATOM 1535 C CA . HIS A 1 192 ? -53.084 -9.139 71.289 1.00 82.75 192 HIS A CA 1
ATOM 1536 C C . HIS A 1 192 ? -53.616 -9.994 70.132 1.00 82.75 192 HIS A C 1
ATOM 1538 O O . HIS A 1 192 ? -53.004 -10.059 69.070 1.00 82.75 192 HIS A O 1
ATOM 1544 N N . LYS A 1 193 ? -54.810 -10.580 70.296 1.00 84.31 193 LYS A N 1
ATOM 1545 C CA . LYS A 1 193 ? -55.505 -11.316 69.232 1.00 84.31 193 LYS A CA 1
ATOM 1546 C C . LYS A 1 193 ? -55.861 -10.418 68.041 1.00 84.31 193 LYS A C 1
ATOM 1548 O O . LYS A 1 193 ? -55.788 -10.875 66.903 1.00 84.31 193 LYS A O 1
ATOM 1553 N N . LEU A 1 194 ? -56.227 -9.158 68.289 1.00 84.81 194 LEU A N 1
ATOM 1554 C CA . LEU A 1 194 ? -56.470 -8.174 67.233 1.00 84.81 194 LEU A CA 1
ATOM 1555 C C . LEU A 1 194 ? -55.169 -7.804 66.508 1.00 84.81 194 LEU A C 1
ATOM 1557 O O . LEU A 1 194 ? -55.129 -7.880 65.287 1.00 84.81 194 LEU A O 1
ATOM 1561 N N . ASN A 1 195 ? -54.093 -7.507 67.242 1.00 86.56 195 ASN A N 1
ATOM 1562 C CA . ASN A 1 195 ? -52.787 -7.192 66.655 1.00 86.56 195 ASN A CA 1
ATOM 1563 C C . ASN A 1 195 ? -52.235 -8.347 65.809 1.00 86.56 195 ASN A C 1
ATOM 1565 O O . ASN A 1 195 ? -51.724 -8.111 64.717 1.00 86.56 195 ASN A O 1
ATOM 1569 N N . LEU A 1 196 ? -52.387 -9.592 66.275 1.00 89.81 196 LEU A N 1
ATOM 1570 C CA . LEU A 1 196 ? -51.985 -10.781 65.523 1.00 89.81 196 LEU A CA 1
ATOM 1571 C C . LEU A 1 196 ? -52.791 -10.917 64.226 1.00 89.81 196 LEU A C 1
ATOM 1573 O O . LEU A 1 196 ? -52.217 -11.179 63.175 1.00 89.81 196 LEU A O 1
ATOM 1577 N N . ARG A 1 197 ? -54.111 -10.685 64.272 1.00 89.38 197 ARG A N 1
ATOM 1578 C CA . ARG A 1 197 ? -54.947 -10.662 63.061 1.00 89.38 197 ARG A CA 1
ATOM 1579 C C . ARG A 1 197 ? -54.486 -9.586 62.083 1.00 89.38 197 ARG A C 1
ATOM 1581 O O . ARG A 1 197 ? -54.327 -9.889 60.909 1.00 89.38 197 ARG A O 1
ATOM 1588 N N . THR A 1 198 ? -54.209 -8.376 62.562 1.00 91.25 198 THR A N 1
ATOM 1589 C CA . THR A 1 198 ? -53.701 -7.281 61.725 1.00 91.25 198 THR A CA 1
ATOM 1590 C C . THR A 1 198 ? -52.353 -7.627 61.088 1.00 91.25 198 THR A C 1
ATOM 1592 O O . THR A 1 198 ? -52.151 -7.369 59.904 1.00 91.25 198 THR A O 1
ATOM 1595 N N . ALA A 1 199 ? -51.438 -8.244 61.841 1.00 89.44 199 ALA A N 1
ATOM 1596 C CA . ALA A 1 199 ? -50.145 -8.686 61.322 1.00 89.44 199 ALA A CA 1
ATOM 1597 C C . ALA A 1 199 ? -50.295 -9.783 60.255 1.00 89.44 199 ALA A C 1
ATOM 1599 O O . ALA A 1 199 ? -49.640 -9.713 59.219 1.00 89.44 199 ALA A O 1
ATOM 1600 N N . ILE A 1 200 ? -51.199 -10.747 60.464 1.00 91.12 200 ILE A N 1
ATOM 1601 C CA . ILE A 1 200 ? -51.515 -11.791 59.478 1.00 91.12 200 ILE A CA 1
ATOM 1602 C C . ILE A 1 200 ? -52.057 -11.171 58.184 1.00 91.12 200 ILE A C 1
ATOM 1604 O O . ILE A 1 200 ? -51.622 -11.559 57.102 1.00 91.12 200 ILE A O 1
ATOM 1608 N N . THR A 1 201 ? -52.961 -10.189 58.273 1.00 93.50 201 THR A N 1
ATOM 1609 C CA . THR A 1 201 ? -53.485 -9.492 57.087 1.00 93.50 201 THR A CA 1
ATOM 1610 C C . THR A 1 201 ? -52.368 -8.789 56.314 1.00 93.50 201 THR A C 1
ATOM 1612 O O . THR A 1 201 ? -52.224 -9.031 55.119 1.00 93.50 201 THR A O 1
ATOM 1615 N N . ARG A 1 202 ? -51.503 -8.028 57.000 1.00 94.56 202 ARG A N 1
ATOM 1616 C CA . ARG A 1 202 ? -50.347 -7.360 56.371 1.00 94.56 202 ARG A CA 1
ATOM 1617 C C . ARG A 1 202 ? -49.373 -8.346 55.727 1.00 94.56 202 ARG A C 1
ATOM 1619 O O . ARG A 1 202 ? -48.855 -8.090 54.647 1.00 94.56 202 ARG A O 1
ATOM 1626 N N . PHE A 1 203 ? -49.130 -9.492 56.360 1.00 93.44 203 PHE A N 1
ATOM 1627 C CA . PHE A 1 203 ? -48.253 -10.519 55.797 1.00 93.44 203 PHE A CA 1
ATOM 1628 C C . PHE A 1 203 ? -48.848 -11.139 54.524 1.00 93.44 203 PHE A C 1
ATOM 1630 O O . PHE A 1 203 ? -48.131 -11.405 53.561 1.00 93.44 203 PHE A O 1
ATOM 1637 N N . ASN A 1 204 ? -50.168 -11.334 54.492 1.00 92.06 204 ASN A N 1
ATOM 1638 C CA . ASN A 1 204 ? -50.865 -11.816 53.303 1.00 92.06 204 ASN A CA 1
ATOM 1639 C C . ASN A 1 204 ? -50.822 -10.793 52.154 1.00 92.06 204 ASN A C 1
ATOM 1641 O O . ASN A 1 204 ? -50.648 -11.207 51.010 1.00 92.06 204 ASN A O 1
ATOM 1645 N N . GLU A 1 205 ? -50.925 -9.494 52.450 1.00 94.44 205 GLU A N 1
ATOM 1646 C CA . GLU A 1 205 ? -50.762 -8.407 51.470 1.00 94.44 205 GLU A CA 1
ATOM 1647 C C . GLU A 1 205 ? -49.347 -8.393 50.877 1.00 94.44 205 GLU A C 1
ATOM 1649 O O . GLU A 1 205 ? -49.197 -8.426 49.658 1.00 94.44 205 GLU A O 1
ATOM 1654 N N . ILE A 1 206 ? -48.308 -8.444 51.723 1.00 94.12 206 ILE A N 1
ATOM 1655 C CA . ILE A 1 206 ? -46.906 -8.513 51.276 1.00 94.12 206 ILE A CA 1
ATOM 1656 C C . ILE A 1 206 ? -46.682 -9.742 50.397 1.00 94.12 206 ILE A C 1
ATOM 1658 O O . ILE A 1 206 ? -46.065 -9.645 49.341 1.00 94.12 206 ILE A O 1
ATOM 1662 N N . ARG A 1 207 ? -47.211 -10.903 50.797 1.00 94.12 207 ARG A N 1
ATOM 1663 C CA . ARG A 1 207 ? -47.113 -12.126 49.994 1.00 94.12 207 ARG A CA 1
ATOM 1664 C C . ARG A 1 207 ? -47.795 -11.971 48.630 1.00 94.12 207 ARG A C 1
ATOM 1666 O O . ARG A 1 207 ? -47.263 -12.479 47.648 1.00 94.12 207 ARG A O 1
ATOM 1673 N N . GLY A 1 208 ? -48.935 -11.280 48.567 1.00 95.00 208 GLY A N 1
ATOM 1674 C CA . GLY A 1 208 ? -49.632 -10.973 47.316 1.00 95.00 208 GLY A CA 1
ATOM 1675 C C . GLY A 1 208 ? -48.807 -10.073 46.396 1.00 95.00 208 GLY A C 1
ATOM 1676 O O . GLY A 1 208 ? -48.577 -10.430 45.244 1.00 95.00 208 GLY A O 1
ATOM 1677 N N . LEU A 1 209 ? -48.280 -8.966 46.927 1.00 96.25 209 LEU A N 1
ATOM 1678 C CA . LEU A 1 209 ? -47.397 -8.062 46.181 1.00 96.25 209 LEU A CA 1
ATOM 1679 C C . LEU A 1 209 ? -46.130 -8.776 45.695 1.00 96.25 209 LEU A C 1
ATOM 1681 O O . LEU A 1 209 ? -45.708 -8.587 44.560 1.00 96.25 209 LEU A O 1
ATOM 1685 N N . ASN A 1 210 ? -45.549 -9.649 46.519 1.00 94.12 210 ASN A N 1
ATOM 1686 C CA . ASN A 1 210 ? -44.358 -10.400 46.138 1.00 94.12 210 ASN A CA 1
ATOM 1687 C C . ASN A 1 210 ? -44.647 -11.396 45.001 1.00 94.12 210 ASN A C 1
ATOM 1689 O O . ASN A 1 210 ? -43.829 -11.557 44.102 1.00 94.12 210 ASN A O 1
ATOM 1693 N N . ALA A 1 211 ? -45.824 -12.033 45.001 1.00 94.94 211 ALA A N 1
ATOM 1694 C CA . ALA A 1 211 ? -46.252 -12.889 43.895 1.00 94.94 211 ALA A CA 1
ATOM 1695 C C . ALA A 1 211 ? -46.445 -12.093 42.592 1.00 94.94 211 ALA A C 1
ATOM 1697 O O . ALA A 1 211 ? -46.055 -12.573 41.529 1.00 94.94 211 ALA A O 1
ATOM 1698 N N . GLN A 1 212 ? -46.979 -10.870 42.679 1.00 96.19 212 GLN A N 1
ATOM 1699 C CA . GLN A 1 212 ? -47.117 -9.974 41.529 1.00 96.19 212 GLN A CA 1
ATOM 1700 C C . GLN A 1 212 ? -45.751 -9.560 40.962 1.00 96.19 212 GLN A C 1
ATOM 1702 O O . GLN A 1 212 ? -45.522 -9.718 39.767 1.00 96.19 212 GLN A O 1
ATOM 1707 N N . ILE A 1 213 ? -44.813 -9.128 41.811 1.00 95.19 213 ILE A N 1
ATOM 1708 C CA . ILE A 1 213 ? -43.450 -8.761 41.385 1.00 95.19 213 ILE A CA 1
ATOM 1709 C C . ILE A 1 213 ? -42.742 -9.946 40.712 1.00 95.19 213 ILE A C 1
ATOM 1711 O O . ILE A 1 213 ? -42.047 -9.776 39.714 1.00 95.19 213 ILE A O 1
ATOM 1715 N N . VAL A 1 214 ? -42.909 -11.166 41.234 1.00 95.94 214 VAL A N 1
ATOM 1716 C CA . VAL A 1 214 ? -42.330 -12.373 40.620 1.00 95.94 214 VAL A CA 1
ATOM 1717 C C . VAL A 1 214 ? -42.924 -12.640 39.232 1.00 95.94 214 VAL A C 1
ATOM 1719 O O . VAL A 1 214 ? -42.175 -13.017 38.330 1.00 95.94 214 VAL A O 1
ATOM 1722 N N . ALA A 1 215 ? -44.229 -12.422 39.042 1.00 95.12 215 ALA A N 1
ATOM 1723 C CA . ALA A 1 215 ? -44.873 -12.551 37.736 1.00 95.12 215 ALA A CA 1
ATOM 1724 C C . ALA A 1 215 ? -44.372 -11.485 36.744 1.00 95.12 215 ALA A C 1
ATOM 1726 O O . ALA A 1 215 ? -43.923 -11.839 35.656 1.00 95.12 215 ALA A O 1
ATOM 1727 N N . GLU A 1 216 ? -44.336 -10.211 37.146 1.00 94.81 216 GLU A N 1
ATOM 1728 C CA . GLU A 1 216 ? -43.818 -9.105 36.322 1.00 94.81 216 GLU A CA 1
ATOM 1729 C C . GLU A 1 216 ? -42.342 -9.320 35.940 1.00 94.81 216 GLU A C 1
ATOM 1731 O O . GLU A 1 216 ? -41.947 -9.101 34.795 1.00 94.81 216 GLU A O 1
ATOM 1736 N N . ASN A 1 217 ? -41.519 -9.837 36.859 1.00 94.62 217 ASN A N 1
ATOM 1737 C CA . ASN A 1 217 ? -40.129 -10.194 36.568 1.00 94.62 217 ASN A CA 1
ATOM 1738 C C . ASN A 1 217 ? -40.011 -11.328 35.540 1.00 94.62 217 ASN A C 1
ATOM 1740 O O . ASN A 1 217 ? -39.080 -11.325 34.730 1.00 94.62 217 ASN A O 1
ATOM 1744 N N . ALA A 1 218 ? -40.922 -12.305 35.562 1.00 95.56 218 ALA A N 1
ATOM 1745 C CA . ALA A 1 218 ? -40.950 -13.373 34.568 1.00 95.56 218 ALA A CA 1
ATOM 1746 C C . ALA A 1 218 ? -41.345 -12.834 33.182 1.00 95.56 218 ALA A C 1
ATOM 1748 O O . ALA A 1 218 ? -40.682 -13.158 32.197 1.00 95.56 218 ALA A O 1
ATOM 1749 N N . GLU A 1 219 ? -42.351 -11.959 33.112 1.00 96.31 219 GLU A N 1
ATOM 1750 C CA . GLU A 1 219 ? -42.765 -11.294 31.869 1.00 96.31 219 GLU A CA 1
ATOM 1751 C C . GLU A 1 219 ? -41.655 -10.407 31.295 1.00 96.31 219 GLU A C 1
ATOM 1753 O O . GLU A 1 219 ? -41.336 -10.491 30.109 1.00 96.31 219 GLU A O 1
ATOM 1758 N N . MET A 1 220 ? -40.997 -9.608 32.139 1.00 95.00 220 MET A N 1
ATOM 1759 C CA . MET A 1 220 ? -39.879 -8.763 31.721 1.00 95.00 220 MET A CA 1
ATOM 1760 C C . MET A 1 220 ? -38.711 -9.596 31.188 1.00 95.00 220 MET A C 1
ATOM 1762 O O . MET A 1 220 ? -38.087 -9.229 30.191 1.00 95.00 220 MET A O 1
ATOM 1766 N N . LYS A 1 221 ? -38.428 -10.745 31.812 1.00 95.31 221 LYS A N 1
ATOM 1767 C CA . LYS A 1 221 ? -37.403 -11.675 31.331 1.00 95.31 221 LYS A CA 1
ATOM 1768 C C . LYS A 1 221 ? -37.745 -12.226 29.943 1.00 95.31 221 LYS A C 1
ATOM 1770 O O . LYS A 1 221 ? -36.854 -12.293 29.095 1.00 95.31 221 LYS A O 1
ATOM 1775 N N . GLU A 1 222 ? -39.008 -12.567 29.701 1.00 94.56 222 GLU A N 1
ATOM 1776 C CA . GLU A 1 222 ? -39.478 -13.028 28.390 1.00 94.56 222 GLU A CA 1
ATOM 1777 C C . GLU A 1 222 ? -39.379 -11.916 27.335 1.00 94.56 222 GLU A C 1
ATOM 1779 O O . GLU A 1 222 ? -38.863 -12.138 26.238 1.00 94.56 222 GLU A O 1
ATOM 1784 N N . TYR A 1 223 ? -39.768 -10.687 27.689 1.00 93.50 223 TYR A N 1
ATOM 1785 C CA . TYR A 1 223 ? -39.648 -9.523 26.812 1.00 93.50 223 TYR A CA 1
ATOM 1786 C C . TYR A 1 223 ? -38.188 -9.231 26.431 1.00 93.50 223 TYR A C 1
ATOM 1788 O O . TYR A 1 223 ? -37.875 -9.033 25.256 1.00 93.50 223 TYR A O 1
ATOM 1796 N N . ILE A 1 224 ? -37.262 -9.277 27.398 1.00 92.56 224 ILE A N 1
ATOM 1797 C CA . ILE A 1 224 ? -35.820 -9.127 27.146 1.00 92.56 224 ILE A CA 1
ATOM 1798 C C . ILE A 1 224 ? -35.318 -10.225 26.204 1.00 92.56 224 ILE A C 1
ATOM 1800 O O . ILE A 1 224 ? -34.554 -9.940 25.279 1.00 92.56 224 ILE A O 1
ATOM 1804 N N . MET A 1 225 ? -35.740 -11.474 26.411 1.00 91.38 225 MET A N 1
ATOM 1805 C CA . MET A 1 225 ? -35.339 -12.590 25.556 1.00 91.38 225 MET A CA 1
ATOM 1806 C C . MET A 1 225 ? -35.848 -12.405 24.121 1.00 91.38 225 MET A C 1
ATOM 1808 O O . MET A 1 225 ? -35.071 -12.554 23.178 1.00 91.38 225 MET A O 1
ATOM 1812 N N . GLN A 1 226 ? -37.104 -11.983 23.944 1.00 92.50 226 GLN A N 1
ATOM 1813 C CA . GLN A 1 226 ? -37.663 -11.659 22.630 1.00 92.50 226 GLN A CA 1
ATOM 1814 C C . GLN A 1 226 ? -36.888 -10.527 21.943 1.00 92.50 226 GLN A C 1
ATOM 1816 O O . GLN A 1 226 ? -36.547 -10.639 20.764 1.00 92.50 226 GLN A O 1
ATOM 1821 N N . MET A 1 227 ? -36.582 -9.450 22.669 1.00 88.69 227 MET A N 1
ATOM 1822 C CA . MET A 1 227 ? -35.801 -8.330 22.140 1.00 88.69 227 MET A CA 1
ATOM 1823 C C . MET A 1 227 ? -34.383 -8.759 21.754 1.00 88.69 227 MET A C 1
ATOM 1825 O O . MET A 1 227 ? -33.879 -8.332 20.719 1.00 88.69 227 MET A O 1
ATOM 1829 N N . LYS A 1 228 ? -33.761 -9.659 22.524 1.00 88.19 228 LYS A N 1
ATOM 1830 C CA . LYS A 1 228 ? -32.443 -10.224 22.211 1.00 88.19 228 LYS A CA 1
ATOM 1831 C C . LYS A 1 228 ? -32.463 -11.083 20.942 1.00 88.19 228 LYS A C 1
ATOM 1833 O O . LYS A 1 228 ? -31.548 -10.970 20.131 1.00 88.19 228 LYS A O 1
ATOM 1838 N N . CYS A 1 229 ? -33.505 -11.892 20.738 1.00 85.38 229 CYS A N 1
ATOM 1839 C CA . CYS A 1 229 ? -33.688 -12.649 19.496 1.00 85.38 229 CYS A CA 1
ATOM 1840 C C . CYS A 1 229 ? -33.874 -11.711 18.296 1.00 85.38 229 CYS A C 1
ATOM 1842 O O . CYS A 1 229 ? -33.165 -11.843 17.305 1.00 85.38 229 CYS A O 1
ATOM 1844 N N . ARG A 1 230 ? -34.727 -10.687 18.413 1.00 87.06 230 ARG A N 1
ATOM 1845 C CA . ARG A 1 230 ? -34.892 -9.678 17.350 1.00 87.06 230 ARG A CA 1
ATOM 1846 C C . ARG A 1 230 ? -33.601 -8.911 17.067 1.00 87.06 230 ARG A C 1
ATOM 1848 O O . ARG A 1 230 ? -33.297 -8.618 15.918 1.00 87.06 230 ARG A O 1
ATOM 1855 N N . ALA A 1 231 ? -32.804 -8.623 18.096 1.00 82.56 231 ALA A N 1
ATOM 1856 C CA . ALA A 1 231 ? -31.499 -7.992 17.919 1.00 82.56 231 ALA A CA 1
ATOM 1857 C C . ALA A 1 231 ? -30.529 -8.877 17.106 1.00 82.56 231 ALA A C 1
ATOM 1859 O O . ALA A 1 231 ? -29.693 -8.368 16.356 1.00 82.56 231 ALA A O 1
ATOM 1860 N N . SER A 1 232 ? -30.657 -10.205 17.207 1.00 83.44 232 SER A N 1
ATOM 1861 C CA . SER A 1 232 ? -29.868 -11.150 16.407 1.00 83.44 232 SER A CA 1
ATOM 1862 C C . SER A 1 232 ? -30.286 -11.233 14.931 1.00 83.44 232 SER A C 1
ATOM 1864 O O . SER A 1 232 ? -29.478 -11.669 14.114 1.00 83.44 232 SER A O 1
ATOM 1866 N N . ASP A 1 233 ? -31.467 -10.725 14.562 1.00 86.25 233 ASP A N 1
ATOM 1867 C CA . ASP A 1 233 ? -31.929 -10.671 13.164 1.00 86.25 233 ASP A CA 1
ATOM 1868 C C . ASP A 1 233 ? -31.308 -9.506 12.369 1.00 86.25 233 ASP A C 1
ATOM 1870 O O . ASP A 1 233 ? -31.352 -9.489 11.137 1.00 86.25 233 ASP A O 1
ATOM 1874 N N . PHE A 1 234 ? -30.706 -8.519 13.045 1.00 81.81 234 PHE A N 1
ATOM 1875 C CA . PHE A 1 234 ? -30.002 -7.425 12.369 1.00 81.81 234 PHE A CA 1
ATOM 1876 C C . PHE A 1 234 ? -28.705 -7.905 11.694 1.00 81.81 234 PHE A C 1
ATOM 1878 O O . PHE A 1 234 ? -28.244 -9.028 11.884 1.00 81.81 234 PHE A O 1
ATOM 1885 N N . LYS A 1 235 ? -28.084 -7.066 10.864 1.00 80.62 235 LYS A N 1
ATOM 1886 C CA . LYS A 1 235 ? -26.743 -7.372 10.342 1.00 80.62 235 LYS A CA 1
ATOM 1887 C C . LYS A 1 235 ? -25.689 -7.194 11.437 1.00 80.62 235 LYS A C 1
ATOM 1889 O O . LYS A 1 235 ? -25.867 -6.369 12.331 1.00 80.62 235 LYS A O 1
ATOM 1894 N N . GLN A 1 236 ? -24.594 -7.953 11.360 1.00 79.62 236 GLN A N 1
ATOM 1895 C CA . GLN A 1 236 ? -23.514 -7.908 12.355 1.00 79.62 236 GLN A CA 1
ATOM 1896 C C . GLN A 1 236 ? -22.942 -6.491 12.503 1.00 79.62 236 GLN A C 1
ATOM 1898 O O . GLN A 1 236 ? -22.757 -6.043 13.629 1.00 79.62 236 GLN A O 1
ATOM 1903 N N . GLU A 1 237 ? -22.799 -5.748 11.396 1.00 77.12 237 GLU A N 1
ATOM 1904 C CA . GLU A 1 237 ? -22.275 -4.376 11.426 1.00 77.12 237 GLU A CA 1
ATOM 1905 C C . GLU A 1 237 ? -23.172 -3.409 12.219 1.00 77.12 237 GLU A C 1
ATOM 1907 O O . GLU A 1 237 ? -22.682 -2.446 12.794 1.00 77.12 237 GLU A O 1
ATOM 1912 N N . LEU A 1 238 ? -24.487 -3.664 12.276 1.00 69.62 238 LEU A N 1
ATOM 1913 C CA . LEU A 1 238 ? -25.448 -2.867 13.051 1.00 69.62 238 LEU A CA 1
ATOM 1914 C C . LEU A 1 238 ? -25.499 -3.279 14.528 1.00 69.62 238 LEU A C 1
ATOM 1916 O O . LEU A 1 238 ? -25.853 -2.462 15.369 1.00 69.62 238 LEU A O 1
ATOM 1920 N N . ARG A 1 239 ? -25.159 -4.533 14.854 1.00 76.62 239 ARG A N 1
ATOM 1921 C CA . ARG A 1 239 ? -25.075 -5.019 16.243 1.00 76.62 239 ARG A CA 1
ATOM 1922 C C . ARG A 1 239 ? -23.819 -4.549 16.966 1.00 76.62 239 ARG A C 1
ATOM 1924 O O . ARG A 1 239 ? -23.840 -4.424 18.184 1.00 76.62 239 ARG A O 1
ATOM 1931 N N . GLU A 1 240 ? -22.737 -4.372 16.219 1.00 77.44 240 GLU A N 1
ATOM 1932 C CA . GLU A 1 240 ? -21.433 -3.935 16.729 1.00 77.44 240 GLU A CA 1
ATOM 1933 C C . GLU A 1 240 ? -21.287 -2.404 16.728 1.00 77.44 240 GLU A C 1
ATOM 1935 O O . GLU A 1 240 ? -20.290 -1.878 17.212 1.00 77.44 240 GLU A O 1
ATOM 1940 N N . MET A 1 241 ? -22.282 -1.687 16.195 1.00 75.56 241 MET A N 1
ATOM 1941 C CA . MET A 1 241 ? -22.321 -0.229 16.140 1.00 75.56 241 MET A CA 1
ATOM 1942 C C . MET A 1 241 ? -22.652 0.355 17.516 1.00 75.56 241 MET A C 1
ATOM 1944 O O . MET A 1 241 ? -23.684 0.032 18.102 1.00 75.56 241 MET A O 1
ATOM 1948 N N . ASP A 1 242 ? -21.786 1.228 18.023 1.00 75.38 242 ASP A N 1
ATOM 1949 C CA . ASP A 1 242 ? -21.952 1.838 19.343 1.00 75.38 242 ASP A CA 1
ATOM 1950 C C . ASP A 1 242 ? -23.084 2.886 19.376 1.00 75.38 242 ASP A C 1
ATOM 1952 O O . ASP A 1 242 ? -23.353 3.556 18.370 1.00 75.38 242 ASP A O 1
ATOM 1956 N N . ILE A 1 243 ? -23.726 3.049 20.541 1.00 73.19 243 ILE A N 1
ATOM 1957 C CA . ILE A 1 243 ? -24.884 3.940 20.763 1.00 73.19 243 ILE A CA 1
ATOM 1958 C C . ILE A 1 243 ? -24.563 5.385 20.355 1.00 73.19 243 ILE A C 1
ATOM 1960 O O . ILE A 1 243 ? -25.401 6.046 19.739 1.00 73.19 243 ILE A O 1
ATOM 1964 N N . GLU A 1 244 ? -23.332 5.849 20.594 1.00 70.75 244 GLU A N 1
ATOM 1965 C CA . GLU A 1 244 ? -22.893 7.203 20.236 1.00 70.75 244 GLU A CA 1
ATOM 1966 C C . GLU A 1 244 ? -22.908 7.443 18.710 1.00 70.75 244 GLU A C 1
ATOM 1968 O O . GLU A 1 244 ? -23.173 8.549 18.230 1.00 70.75 244 GLU A O 1
ATOM 1973 N N . THR A 1 245 ? -22.682 6.390 17.923 1.00 66.06 245 THR A N 1
ATOM 1974 C CA . THR A 1 245 ? -22.719 6.428 16.452 1.00 66.06 245 THR A CA 1
ATOM 1975 C C . THR A 1 245 ? -24.155 6.474 15.925 1.00 66.06 245 THR A C 1
ATOM 1977 O O . THR A 1 245 ? -24.439 7.176 14.951 1.00 66.06 245 THR A O 1
ATOM 1980 N N . LEU A 1 246 ? -25.075 5.766 16.591 1.00 65.62 246 LEU A N 1
ATOM 1981 C CA . LEU A 1 246 ? -26.501 5.749 16.251 1.00 65.62 246 LEU A CA 1
ATOM 1982 C C . LEU A 1 246 ? -27.192 7.077 16.590 1.00 65.62 246 LEU A C 1
ATOM 1984 O O . LEU A 1 246 ? -28.044 7.523 15.823 1.00 65.62 246 LEU A O 1
ATOM 1988 N N . GLU A 1 247 ? -26.804 7.742 17.683 1.00 65.81 247 GLU A N 1
ATOM 1989 C CA . GLU A 1 247 ? -27.344 9.055 18.073 1.00 65.81 247 GLU A CA 1
ATOM 1990 C C . GLU A 1 247 ? -26.831 10.212 17.193 1.00 65.81 247 GLU A C 1
ATOM 1992 O O . GLU A 1 247 ? -27.556 11.183 16.961 1.00 65.81 247 GLU A O 1
ATOM 1997 N N . LYS A 1 248 ? -25.623 10.100 16.619 1.00 62.50 248 LYS A N 1
ATOM 1998 C CA . LYS A 1 248 ? -25.071 11.089 15.665 1.00 62.50 248 LYS A CA 1
ATOM 1999 C C . LYS A 1 248 ? -25.671 10.992 14.253 1.00 62.50 248 LYS A C 1
ATOM 2001 O O . LYS A 1 248 ? -25.650 11.980 13.514 1.00 62.50 248 LYS A O 1
ATOM 2006 N N . GLY A 1 249 ? -26.236 9.839 13.887 1.00 55.66 249 GLY A N 1
ATOM 2007 C CA . GLY A 1 249 ? -26.888 9.595 12.593 1.00 55.66 249 GLY A CA 1
ATOM 2008 C C . GLY A 1 249 ? -28.093 10.505 12.278 1.00 55.66 249 GLY A C 1
ATOM 2009 O O . GLY A 1 249 ? -28.136 11.090 11.198 1.00 55.66 249 GLY A O 1
ATOM 2010 N N . PRO A 1 250 ? -29.078 10.697 13.177 1.00 56.28 250 PRO A N 1
ATOM 2011 C CA . PRO A 1 250 ? -30.210 11.588 12.904 1.00 56.28 250 PRO A CA 1
ATOM 2012 C C . PRO A 1 250 ? -29.846 13.084 12.938 1.00 56.28 250 PRO A C 1
ATOM 2014 O O . PRO A 1 250 ? -30.508 13.880 12.267 1.00 56.28 250 PRO A O 1
ATOM 2017 N N . ALA A 1 251 ? -28.785 13.485 13.650 1.00 53.84 251 ALA A N 1
ATOM 2018 C CA . ALA A 1 251 ? -28.333 14.880 13.685 1.00 53.84 251 ALA A CA 1
ATOM 2019 C C . ALA A 1 251 ? -27.797 15.351 12.320 1.00 53.84 251 ALA A C 1
ATOM 2021 O O . ALA A 1 251 ? -28.084 16.471 11.897 1.00 53.84 251 ALA A O 1
ATOM 2022 N N . THR A 1 252 ? -27.105 14.473 11.588 1.00 54.12 252 THR A N 1
ATOM 2023 C CA . THR A 1 252 ? -26.599 14.766 10.237 1.00 54.12 252 THR A CA 1
ATOM 2024 C C . THR A 1 252 ? -27.712 14.805 9.187 1.00 54.12 252 THR A C 1
ATOM 2026 O O . THR A 1 252 ? -27.650 15.622 8.277 1.00 54.12 252 THR A O 1
ATOM 2029 N N . ILE A 1 253 ? -28.788 14.027 9.348 1.00 55.53 253 ILE A N 1
ATOM 2030 C CA . ILE A 1 253 ? -29.914 14.019 8.393 1.00 55.53 253 ILE A CA 1
ATOM 2031 C C . ILE A 1 253 ? -30.839 15.244 8.577 1.00 55.53 253 ILE A C 1
ATOM 2033 O O . ILE A 1 253 ? -31.473 15.690 7.620 1.00 55.53 253 ILE A O 1
ATOM 2037 N N . SER A 1 254 ? -30.919 15.833 9.781 1.00 54.00 254 SER A N 1
ATOM 2038 C CA . SER A 1 254 ? -31.724 17.051 10.020 1.00 54.00 254 SER A CA 1
ATOM 2039 C C . SER A 1 254 ? -31.036 18.358 9.596 1.00 54.00 254 SER A C 1
ATOM 2041 O O . SER A 1 254 ? -31.725 19.343 9.331 1.00 54.00 254 SER A O 1
ATOM 2043 N N . SER A 1 255 ? -29.703 18.362 9.471 1.00 52.50 255 SER A N 1
ATOM 2044 C CA . SER A 1 255 ? -28.938 19.532 9.011 1.00 52.50 255 SER A CA 1
ATOM 2045 C C . SER A 1 255 ? -28.949 19.711 7.485 1.00 52.50 255 SER A C 1
ATOM 2047 O O . SER A 1 255 ? -28.652 20.805 7.016 1.00 52.50 255 SER A O 1
ATOM 2049 N N . ASP A 1 256 ? -29.344 18.686 6.720 1.00 49.81 256 ASP A N 1
ATOM 2050 C CA . ASP A 1 256 ? -29.402 18.706 5.245 1.00 49.81 256 ASP A CA 1
ATOM 2051 C C . ASP A 1 256 ? -30.767 19.151 4.674 1.00 49.81 256 ASP A C 1
ATOM 2053 O O . ASP A 1 256 ? -30.967 19.162 3.461 1.00 49.81 256 ASP A O 1
ATOM 2057 N N . LYS A 1 257 ? -31.729 19.547 5.523 1.00 51.91 257 LYS A N 1
ATOM 2058 C CA . LYS A 1 257 ? -33.011 20.143 5.083 1.00 51.91 257 LYS A CA 1
ATOM 2059 C C . LYS A 1 257 ? -33.073 21.670 5.168 1.00 51.91 257 LYS A C 1
ATOM 2061 O O . LYS A 1 257 ? -34.133 22.241 4.921 1.00 51.91 257 LYS A O 1
ATOM 2066 N N . VAL A 1 258 ? -31.964 22.335 5.487 1.00 50.72 258 VAL A N 1
ATOM 2067 C CA . VAL A 1 258 ? -31.841 23.794 5.357 1.00 50.72 258 VAL A CA 1
ATOM 2068 C C . VAL A 1 258 ? -30.948 24.089 4.153 1.00 50.72 258 VAL A C 1
ATOM 2070 O O . VAL A 1 258 ? -29.782 24.446 4.291 1.00 50.72 258 VAL A O 1
ATOM 2073 N N . GLY A 1 259 ? -31.513 23.869 2.967 1.00 44.38 259 GLY A N 1
ATOM 2074 C CA . GLY A 1 259 ? -30.990 24.275 1.665 1.00 44.38 259 GLY A CA 1
ATOM 2075 C C . GLY A 1 259 ? -32.129 24.827 0.829 1.00 44.38 259 GLY A C 1
ATOM 2076 O O . GLY A 1 259 ? -33.183 24.153 0.793 1.00 44.38 259 GLY A O 1
#

Organism: Punica granatum (NCBI:txid22663)